Protein AF-0000000084984491 (afdb_homodimer)

Secondary structure (DSSP, 8-state):
-----HHHHHHHHHHHHHHTT--HHHHHHHHTS-HHHHHHHHTTS----HHHHHHHHHHHT--HHHHHHTS--SS---HHHHHHHHHHHHHHHHHHHHHHHHHHHHHHHHHHHHHHHHHHHTT---THHHHHHHHHHHHHHHHHHHHH-/-----HHHHHHHHHHHHHHTT--HHHHHHHHTS-HHHHHHHHTTS----HHHHHHHHHHHT--HHHHHHTS--SS---HHHHHHHHHHHHHHHHHHHHHHHHHHHHHHHHHHHHHHHHHHHTT---THHHHHHHHHHHHHHHHHHHHH-

InterPro domains:
  IPR001387 Cro/C1-type, helix-turn-helix domain [PF01381] (13-67)
  IPR001387 Cro/C1-type, helix-turn-helix domain [PS50943] (13-67)
  IPR001387 Cro/C1-type, helix-turn-helix domain [SM00530] (12-67)
  IPR001387 Cro/C1-type, helix-turn-helix domain [cd00093] (10-67)
  IPR010982 Lambda repressor-like, DNA-binding domain superfamily [G3DSA:1.10.260.40] (9-110)
  IPR010982 Lambda repressor-like, DNA-binding domain superfamily [SSF47413] (8-74)
  IPR058092 WWWY-motif domain [NF047451] (103-139)

Radius of gyration: 24.19 Å; Cα contacts (8 Å, |Δi|>4): 291; chains: 2; bounding box: 53×70×53 Å

Nearest PDB structures (foldseek):
  2b5a-assembly1_A  TM=7.893E-01  e=1.161E-04  [Bacillus] caldolyticus
  1y7y-assembly1_B  TM=8.960E-01  e=5.845E-04  Aeromonas hydrophila
  3f52-assembly1_A  TM=8.383E-01  e=5.528E-04  Corynebacterium glutamicum
  1y9q-assembly1_A-2  TM=8.107E-01  e=5.228E-04  Vibrio cholerae
  3f51-assembly1_A  TM=6.852E-01  e=4.423E-04  Corynebacterium glutamicum

Solvent-accessible surface area (backbone atoms only — not comparable to full-atom values): 16208 Å² total; per-residue (Å²): 128,81,67,66,39,42,50,42,23,8,45,40,52,46,50,49,39,50,72,68,74,45,51,55,54,57,54,12,62,75,69,72,50,51,40,65,56,46,50,33,22,38,67,29,78,39,69,78,54,57,74,44,44,63,60,48,20,59,73,65,71,48,49,65,67,30,50,49,63,22,43,87,66,87,60,79,70,52,64,66,57,52,49,51,48,49,41,54,40,49,55,39,34,51,51,52,52,52,52,48,52,51,49,51,50,50,50,53,51,51,53,51,49,49,51,51,51,52,39,60,68,60,70,58,78,53,76,64,54,63,53,49,53,54,47,51,52,50,50,53,50,45,53,56,51,52,68,73,101,128,81,66,66,39,44,50,42,23,8,46,40,52,46,50,50,38,51,74,66,74,44,52,56,55,56,55,12,61,74,72,72,50,51,42,66,56,46,51,33,23,38,66,29,77,38,69,78,54,57,73,45,44,63,59,50,21,58,73,67,70,48,49,65,66,28,51,48,63,21,43,86,66,88,62,80,71,52,65,67,56,53,49,50,50,49,40,54,39,49,55,39,36,52,51,53,52,52,52,50,53,50,51,51,49,51,51,54,51,52,53,53,49,48,52,52,50,52,38,59,68,61,70,56,78,55,76,63,56,62,53,49,54,52,47,52,53,50,49,54,51,46,52,58,52,51,69,71,99

Sequence (298 aa):
MKILNAQKTGSLIATVRKEQNRTQQDLANELGVSSAAISKWERGIGFPDVSLIEPLAISLGITIAELFKGERLENRVDHEYESLLSDVVKVSTNEISKKKKITNWIIATTVAVLYLLISIISQKWEITWVVWIVYCFYRIFTEYIYKKYMKILNAQKTGSLIATVRKEQNRTQQDLANELGVSSAAISKWERGIGFPDVSLIEPLAISLGITIAELFKGERLENRVDHEYESLLSDVVKVSTNEISKKKKITNWIIATTVAVLYLLISIISQKWEITWVVWIVYCFYRIFTEYIYKKY

Foldseek 3Di:
DQQQQLQLLLCLLVVLCVVVVHDLCRLCVQQVHDSVVNVCSNRSVDDDDLQS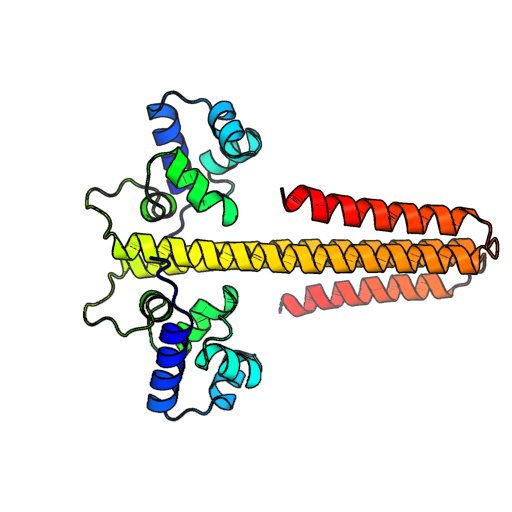LVVSCVVSVHASVCSRNSHHDPDPDDPVVSVVVVVVSVVVVVVVVVVVVVVVVVVLVVVVVVVVVVCVVVVCVDPVVVVVVVVSCVVVVCVVVVVVD/DQQQQLQLLLCLLVVLCVVVVHDLCRLCVQQVHDSVVNVCSNRSVDDDDLQSLVVSCVVSVHASVCNRNSHDDPDPDDPVVSVVVVVVSVVVVVVVVVVVVVVVVVVLVVVVVVVVVVCVVVVCVDPVVVVVVVVSVVVVVCVVVVVVD

Structure (mmCIF, N/CA/C/O backbone):
data_AF-0000000084984491-model_v1
#
loop_
_entity.id
_entity.type
_entity.pdbx_description
1 polymer 'DNA-binding helix-turn-helix protein'
#
loop_
_atom_site.group_PDB
_atom_site.id
_atom_site.type_symbol
_atom_site.label_atom_id
_atom_site.label_alt_id
_atom_site.label_comp_id
_atom_site.label_asym_id
_atom_site.label_entity_id
_atom_site.label_seq_id
_atom_site.pdbx_PDB_ins_code
_atom_site.Cartn_x
_atom_site.Cartn_y
_atom_site.Cartn_z
_atom_site.occupancy
_atom_site.B_iso_or_equiv
_atom_site.auth_seq_id
_atom_site.auth_comp_id
_atom_site.auth_asym_id
_atom_site.auth_atom_id
_atom_site.pdbx_PDB_model_num
ATOM 1 N N . MET A 1 1 ? 7.613 -19.25 8.352 1 40.28 1 MET A N 1
ATOM 2 C CA . MET A 1 1 ? 8.82 -18.469 8.102 1 40.28 1 MET A CA 1
ATOM 3 C C . MET A 1 1 ? 8.5 -17.203 7.297 1 40.28 1 MET A C 1
ATOM 5 O O . MET A 1 1 ? 7.777 -17.281 6.297 1 40.28 1 MET A O 1
ATOM 9 N N . LYS A 1 2 ? 8.602 -16.062 7.871 1 52.12 2 LYS A N 1
ATOM 10 C CA . LYS A 1 2 ? 8.414 -14.773 7.219 1 52.12 2 LYS A CA 1
ATOM 11 C C . LYS A 1 2 ? 9.312 -14.648 5.984 1 52.12 2 LYS A C 1
ATOM 13 O O . LYS A 1 2 ? 10.539 -14.672 6.098 1 52.12 2 LYS A O 1
ATOM 18 N N . ILE A 1 3 ? 8.859 -15.031 4.746 1 58.53 3 ILE A N 1
ATOM 19 C CA . ILE A 1 3 ? 9.586 -15.258 3.502 1 58.53 3 ILE A CA 1
ATOM 20 C C . ILE A 1 3 ? 10.32 -13.984 3.098 1 58.53 3 ILE A C 1
ATOM 22 O O . ILE A 1 3 ? 11.43 -14.039 2.562 1 58.53 3 ILE A O 1
ATOM 26 N N . LEU A 1 4 ? 9.742 -12.906 3.645 1 77.69 4 LEU A N 1
ATOM 27 C CA . LEU A 1 4 ? 10.484 -11.75 3.17 1 77.69 4 LEU A CA 1
ATOM 28 C C . LEU A 1 4 ? 11.734 -11.516 4.02 1 77.69 4 LEU A C 1
ATOM 30 O O . LEU A 1 4 ? 11.633 -11.328 5.234 1 77.69 4 LEU A O 1
ATOM 34 N N . ASN A 1 5 ? 12.914 -11.828 3.375 1 88.69 5 ASN A N 1
ATOM 35 C CA . ASN A 1 5 ? 14.211 -11.594 3.992 1 88.69 5 ASN A CA 1
ATOM 36 C C . ASN A 1 5 ? 14.914 -10.383 3.377 1 88.69 5 ASN A C 1
ATOM 38 O O . ASN A 1 5 ? 15.43 -10.461 2.262 1 88.69 5 ASN A O 1
ATOM 42 N N . ALA A 1 6 ? 14.938 -9.367 4.113 1 93 6 ALA A N 1
ATOM 43 C CA . ALA A 1 6 ? 15.469 -8.109 3.605 1 93 6 ALA A CA 1
ATOM 44 C C . ALA A 1 6 ? 16.938 -8.242 3.236 1 93 6 ALA A C 1
ATOM 46 O O . ALA A 1 6 ? 17.406 -7.629 2.27 1 93 6 ALA A O 1
ATOM 47 N N . GLN A 1 7 ? 17.625 -9.039 4.027 1 95.19 7 GLN A N 1
ATOM 48 C CA . GLN A 1 7 ? 19.047 -9.227 3.766 1 95.19 7 GLN A CA 1
ATOM 49 C C . GLN A 1 7 ? 19.281 -9.93 2.43 1 95.19 7 GLN A C 1
ATOM 51 O O . GLN A 1 7 ? 20.156 -9.547 1.654 1 95.19 7 GLN A O 1
ATOM 56 N N . LYS A 1 8 ? 18.484 -10.953 2.182 1 95.81 8 LYS A N 1
ATOM 57 C CA . LYS A 1 8 ? 18.594 -11.688 0.926 1 95.81 8 LYS A CA 1
ATOM 58 C C . LYS A 1 8 ? 18.203 -10.805 -0.26 1 95.81 8 LYS A C 1
ATOM 60 O O . LYS A 1 8 ? 18.891 -10.805 -1.285 1 95.81 8 LYS A O 1
ATOM 65 N N . THR A 1 9 ? 17.172 -10.125 -0.047 1 96.56 9 THR A N 1
ATOM 66 C CA . THR A 1 9 ? 16.719 -9.203 -1.091 1 96.56 9 THR A CA 1
ATOM 67 C C . THR A 1 9 ? 17.797 -8.156 -1.375 1 96.56 9 THR A C 1
ATOM 69 O O . THR A 1 9 ? 18.125 -7.895 -2.535 1 96.56 9 THR A O 1
ATOM 72 N N . GLY A 1 10 ? 18.312 -7.598 -0.321 1 97.81 10 GLY A N 1
ATOM 73 C CA . GLY A 1 10 ? 19.359 -6.598 -0.468 1 97.81 10 GLY A CA 1
ATOM 74 C C . GLY A 1 10 ? 20.578 -7.121 -1.193 1 97.81 10 GLY A C 1
ATOM 75 O O . GLY A 1 10 ? 21.141 -6.438 -2.057 1 97.81 10 GLY A O 1
ATOM 76 N N . SER A 1 11 ? 21.016 -8.289 -0.839 1 97.5 11 SER A N 1
ATOM 77 C CA . SER A 1 11 ? 22.156 -8.914 -1.486 1 97.5 11 SER A CA 1
ATOM 78 C C . SER A 1 11 ? 21.906 -9.117 -2.977 1 97.5 11 SER A C 1
ATOM 80 O O . SER A 1 11 ? 22.812 -8.914 -3.793 1 97.5 11 SER A O 1
ATOM 82 N N . LEU A 1 12 ? 20.703 -9.508 -3.268 1 97.56 12 LEU A N 1
ATOM 83 C CA . LEU A 1 12 ? 20.344 -9.695 -4.672 1 97.56 12 LEU A CA 1
ATOM 84 C C . LEU A 1 12 ? 20.422 -8.375 -5.434 1 97.56 12 LEU A C 1
ATOM 86 O O . LEU A 1 12 ? 20.953 -8.32 -6.543 1 97.56 12 LEU A O 1
ATOM 90 N N . ILE A 1 13 ? 19.875 -7.328 -4.855 1 98.12 13 ILE A N 1
ATOM 91 C CA . ILE A 1 13 ? 19.891 -6.004 -5.473 1 98.12 13 ILE A CA 1
ATOM 92 C C . ILE A 1 13 ? 21.344 -5.594 -5.758 1 98.12 13 ILE A C 1
ATOM 94 O O . ILE A 1 13 ? 21.656 -5.184 -6.875 1 98.12 13 ILE A O 1
ATOM 98 N N . ALA A 1 14 ? 22.141 -5.812 -4.777 1 98.38 14 ALA A N 1
ATOM 99 C CA . ALA A 1 14 ? 23.547 -5.445 -4.91 1 98.38 14 ALA A CA 1
ATOM 100 C C . ALA A 1 14 ? 24.234 -6.262 -6.004 1 98.38 14 ALA A C 1
ATOM 102 O O . ALA A 1 14 ? 24.953 -5.711 -6.84 1 98.38 14 ALA A O 1
ATOM 103 N N . THR A 1 15 ? 24 -7.504 -5.973 1 98.31 15 THR A N 1
ATOM 104 C CA . THR A 1 15 ? 24.641 -8.414 -6.918 1 98.31 15 THR A CA 1
ATOM 105 C C . THR A 1 15 ? 24.25 -8.062 -8.352 1 98.31 15 THR A C 1
ATOM 107 O O . THR A 1 15 ? 25.125 -7.938 -9.219 1 98.31 15 THR A O 1
ATOM 110 N N . VAL A 1 16 ? 23 -7.887 -8.586 1 98.06 16 VAL A N 1
ATOM 111 C CA . VAL A 1 16 ? 22.516 -7.613 -9.93 1 98.06 16 VAL A CA 1
ATOM 112 C C . VAL A 1 16 ? 23 -6.238 -10.391 1 98.06 16 VAL A C 1
ATOM 114 O O . VAL A 1 16 ? 23.422 -6.07 -11.531 1 98.06 16 VAL A O 1
ATOM 117 N N . ARG A 1 17 ? 22.906 -5.289 -9.477 1 98.31 17 ARG A N 1
ATOM 118 C CA . ARG A 1 17 ? 23.391 -3.951 -9.805 1 98.31 17 ARG A CA 1
ATOM 119 C C . ARG A 1 17 ? 24.844 -3.992 -10.242 1 98.31 17 ARG A C 1
ATOM 121 O O . ARG A 1 17 ? 25.219 -3.383 -11.25 1 98.31 17 ARG A O 1
ATOM 128 N N . LYS A 1 18 ? 25.641 -4.723 -9.508 1 98.31 18 LYS A N 1
ATOM 129 C CA . LYS A 1 18 ? 27.062 -4.828 -9.805 1 98.31 18 LYS A CA 1
ATOM 130 C C . LYS A 1 18 ? 27.297 -5.574 -11.117 1 98.31 18 LYS A C 1
ATOM 132 O O . LYS A 1 18 ? 28.203 -5.223 -11.883 1 98.31 18 LYS A O 1
ATOM 137 N N . GLU A 1 19 ? 26.516 -6.547 -11.344 1 97.94 19 GLU A N 1
ATOM 138 C CA . GLU A 1 19 ? 26.594 -7.281 -12.602 1 97.94 19 GLU A CA 1
ATOM 139 C C . GLU A 1 19 ? 26.328 -6.367 -13.797 1 97.94 19 GLU A C 1
ATOM 141 O O . GLU A 1 19 ? 26.859 -6.598 -14.891 1 97.94 19 GLU A O 1
ATOM 146 N N . GLN A 1 20 ? 25.562 -5.414 -13.609 1 97.69 20 GLN A N 1
ATOM 147 C CA . GLN A 1 20 ? 25.219 -4.465 -14.664 1 97.69 20 GLN A CA 1
ATOM 148 C C . GLN A 1 20 ? 26.203 -3.299 -14.703 1 97.69 20 GLN A C 1
ATOM 150 O O . GLN A 1 20 ? 25.984 -2.316 -15.414 1 97.69 20 GLN A O 1
ATOM 155 N N . ASN A 1 21 ? 27.188 -3.279 -13.836 1 98.12 21 ASN A N 1
ATOM 156 C CA . ASN A 1 21 ? 28.234 -2.266 -13.758 1 98.12 21 ASN A CA 1
ATOM 157 C C . ASN A 1 21 ? 27.656 -0.894 -13.414 1 98.12 21 ASN A C 1
ATOM 159 O O . ASN A 1 21 ? 28.031 0.11 -14.023 1 98.12 21 ASN A O 1
ATOM 163 N N . ARG A 1 22 ? 26.75 -0.921 -12.5 1 98.12 22 ARG A N 1
ATOM 164 C CA . ARG A 1 22 ? 26.141 0.32 -12.039 1 98.12 22 ARG A CA 1
ATOM 165 C C . ARG A 1 22 ? 26.562 0.636 -10.609 1 98.12 22 ARG A C 1
ATOM 167 O O . ARG A 1 22 ? 26.766 -0.273 -9.797 1 98.12 22 ARG A O 1
ATOM 174 N N . THR A 1 23 ? 26.703 1.923 -10.391 1 98.19 23 THR A N 1
ATOM 175 C CA . THR A 1 23 ? 26.891 2.367 -9.016 1 98.19 23 THR A CA 1
ATOM 176 C C . THR A 1 23 ? 25.562 2.512 -8.289 1 98.19 23 THR A C 1
ATOM 178 O O . THR A 1 23 ? 24.5 2.439 -8.922 1 98.19 23 THR A O 1
ATOM 181 N N . GLN A 1 24 ? 25.688 2.627 -6.977 1 98.44 24 GLN A N 1
ATOM 182 C CA . GLN A 1 24 ? 24.469 2.883 -6.219 1 98.44 24 GLN A CA 1
ATOM 183 C C . G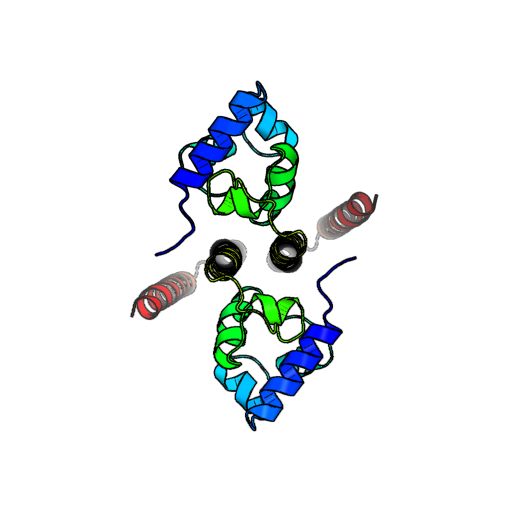LN A 1 24 ? 23.797 4.18 -6.672 1 98.44 24 GLN A C 1
ATOM 185 O O . GLN A 1 24 ? 22.578 4.266 -6.723 1 98.44 24 GLN A O 1
ATOM 190 N N . GLN A 1 25 ? 24.609 5.156 -7.02 1 98.38 25 GLN A N 1
ATOM 191 C CA . GLN A 1 25 ? 24.109 6.445 -7.484 1 98.38 25 GLN A CA 1
ATOM 192 C C . GLN A 1 25 ? 23.391 6.309 -8.828 1 98.38 25 GLN A C 1
ATOM 194 O O . GLN A 1 25 ? 22.359 6.934 -9.047 1 98.38 25 GLN A O 1
ATOM 199 N N . ASP A 1 26 ? 23.953 5.512 -9.609 1 98.38 26 ASP A N 1
ATOM 200 C CA . ASP A 1 26 ? 23.328 5.273 -10.906 1 98.38 26 ASP A CA 1
ATOM 201 C C . ASP A 1 26 ? 21.922 4.711 -10.75 1 98.38 26 ASP A C 1
ATOM 203 O O . ASP A 1 26 ? 20.969 5.207 -11.359 1 98.38 26 ASP A O 1
ATOM 207 N N . LEU A 1 27 ? 21.781 3.732 -9.961 1 98.5 27 LEU A N 1
ATOM 208 C CA . LEU A 1 27 ? 20.5 3.111 -9.703 1 98.5 27 LEU A CA 1
ATOM 209 C C . LEU A 1 27 ? 19.547 4.094 -9.016 1 98.5 27 LEU A C 1
ATOM 211 O O . LEU A 1 27 ? 18.359 4.148 -9.344 1 98.5 27 LEU A O 1
ATOM 215 N N . ALA A 1 28 ? 20.078 4.852 -8.125 1 98.25 28 ALA A N 1
ATOM 216 C CA . ALA A 1 28 ? 19.297 5.859 -7.398 1 98.25 28 ALA A CA 1
ATOM 217 C C . ALA A 1 28 ? 18.703 6.891 -8.352 1 98.25 28 ALA A C 1
ATOM 219 O O . ALA A 1 28 ? 17.531 7.234 -8.25 1 98.25 28 ALA A O 1
ATOM 220 N N . ASN A 1 29 ? 19.5 7.344 -9.258 1 98.12 29 ASN A N 1
ATOM 221 C CA . ASN A 1 29 ? 19.062 8.328 -10.234 1 98.12 29 ASN A CA 1
ATOM 222 C C . ASN A 1 29 ? 17.922 7.789 -11.102 1 98.12 29 ASN A C 1
ATOM 224 O O . ASN A 1 29 ? 16.953 8.5 -11.375 1 98.12 29 ASN A O 1
ATOM 228 N N . GLU A 1 30 ? 18.016 6.637 -11.438 1 97.25 30 GLU A N 1
ATOM 229 C CA . GLU A 1 30 ? 17 6.016 -12.281 1 97.25 30 GLU A CA 1
ATOM 230 C C . GLU A 1 30 ? 15.664 5.895 -11.547 1 97.25 30 GLU A C 1
ATOM 232 O O . GLU A 1 30 ? 14.602 6.035 -12.156 1 97.25 30 GLU A O 1
ATOM 237 N N . LEU A 1 31 ? 15.758 5.605 -10.297 1 97.88 31 LEU A N 1
ATOM 238 C CA . LEU A 1 31 ? 14.555 5.324 -9.508 1 97.88 31 LEU A CA 1
ATOM 239 C C . LEU A 1 31 ? 14.031 6.594 -8.852 1 97.88 31 LEU A C 1
ATOM 241 O O . LEU A 1 31 ? 12.938 6.598 -8.281 1 97.88 31 LEU A O 1
ATOM 245 N N . GLY A 1 32 ? 14.828 7.602 -8.914 1 97.25 32 GLY A N 1
ATOM 246 C CA . GLY A 1 32 ? 14.422 8.852 -8.289 1 97.25 32 GLY A CA 1
ATOM 247 C C . GLY A 1 32 ? 14.508 8.828 -6.777 1 97.25 32 GLY A C 1
ATOM 248 O O . GLY A 1 32 ? 13.641 9.375 -6.09 1 97.25 32 GLY A O 1
ATOM 249 N N . VAL A 1 33 ? 15.477 8.102 -6.281 1 97.31 33 VAL A N 1
ATOM 250 C CA . VAL A 1 33 ? 15.703 8.047 -4.84 1 97.31 33 VAL A CA 1
ATOM 251 C C . VAL A 1 33 ? 17.156 8.422 -4.531 1 97.31 33 VAL A C 1
ATOM 253 O O . VAL A 1 33 ? 17.938 8.711 -5.445 1 97.31 33 VAL A O 1
ATOM 256 N N . SER A 1 34 ? 17.438 8.453 -3.26 1 97.5 34 SER A N 1
ATOM 257 C CA . SER A 1 34 ? 18.812 8.773 -2.857 1 97.5 34 SER A CA 1
ATOM 258 C C . SER A 1 34 ? 19.688 7.523 -2.873 1 97.5 34 SER A C 1
ATOM 260 O O . SER A 1 34 ? 19.203 6.41 -2.693 1 97.5 34 SER A O 1
ATOM 262 N N . SER A 1 35 ? 21.016 7.781 -3.125 1 98 35 SER A N 1
ATOM 263 C CA . SER A 1 35 ? 21.953 6.676 -3.037 1 98 35 SER A CA 1
ATOM 264 C C . SER A 1 35 ? 21.969 6.066 -1.64 1 98 35 SER A C 1
ATOM 266 O O . SER A 1 35 ? 22.203 4.867 -1.482 1 98 35 SER A O 1
ATOM 268 N N . ALA A 1 36 ? 21.625 6.852 -0.672 1 97.88 36 ALA A N 1
ATOM 269 C CA . ALA A 1 36 ? 21.516 6.367 0.702 1 97.88 36 ALA A CA 1
ATOM 270 C C . ALA A 1 36 ? 20.391 5.344 0.84 1 97.88 36 ALA A C 1
ATOM 272 O O . ALA A 1 36 ? 20.516 4.367 1.581 1 97.88 36 ALA A O 1
ATOM 273 N N . ALA A 1 37 ? 19.312 5.59 0.169 1 97.88 37 ALA A N 1
ATOM 274 C CA . ALA A 1 37 ? 18.203 4.645 0.183 1 97.88 37 ALA A CA 1
ATOM 275 C C . ALA A 1 37 ? 18.609 3.305 -0.423 1 97.88 37 ALA A C 1
ATOM 277 O O . ALA A 1 37 ? 18.328 2.248 0.147 1 97.88 37 ALA A O 1
ATOM 278 N N . ILE A 1 38 ? 19.328 3.391 -1.56 1 98.38 38 ILE A N 1
ATOM 279 C CA . ILE A 1 38 ? 19.812 2.182 -2.215 1 98.38 38 ILE A CA 1
ATOM 280 C C . ILE A 1 38 ? 20.734 1.414 -1.267 1 98.38 38 ILE A C 1
ATOM 282 O O . ILE A 1 38 ? 20.594 0.198 -1.109 1 98.38 38 ILE A O 1
ATOM 286 N N . SER A 1 39 ? 21.625 2.143 -0.688 1 98.44 39 SER A N 1
ATOM 287 C CA . SER A 1 39 ? 22.562 1.538 0.253 1 98.44 39 SER A CA 1
ATOM 288 C C . SER A 1 39 ? 21.828 0.827 1.385 1 98.44 39 SER A C 1
ATOM 290 O O . SER A 1 39 ? 22.172 -0.303 1.74 1 98.44 39 SER A O 1
ATOM 292 N N . LYS A 1 40 ? 20.859 1.434 1.89 1 97.81 40 LYS A N 1
ATOM 293 C CA . LYS A 1 40 ? 20.062 0.857 2.977 1 97.81 40 LYS A CA 1
ATOM 294 C C . LYS A 1 40 ? 19.391 -0.44 2.539 1 97.81 40 LYS A C 1
ATOM 296 O O . LYS A 1 40 ? 19.375 -1.422 3.285 1 97.81 40 LYS A O 1
ATOM 301 N N . TRP A 1 41 ? 18.812 -0.414 1.381 1 97.75 41 TRP A N 1
ATOM 302 C CA . TRP A 1 41 ? 18.188 -1.621 0.869 1 97.75 41 TRP A CA 1
ATOM 303 C C . TRP A 1 41 ? 19.188 -2.75 0.715 1 97.75 41 TRP A C 1
ATOM 305 O O . TRP A 1 41 ? 18.953 -3.875 1.161 1 97.75 41 TRP A O 1
ATOM 315 N N . GLU A 1 42 ? 20.359 -2.41 0.171 1 98.19 42 GLU A N 1
ATOM 316 C CA . GLU A 1 42 ? 21.375 -3.412 -0.155 1 98.19 42 GLU A CA 1
ATOM 317 C C . GLU A 1 42 ? 21.969 -4.02 1.109 1 98.19 42 GLU A C 1
ATOM 319 O O . GLU A 1 42 ? 22.453 -5.152 1.091 1 98.19 42 GLU A O 1
ATOM 324 N N . ARG A 1 43 ? 21.875 -3.27 2.127 1 96.75 43 ARG A N 1
ATOM 325 C CA . ARG A 1 43 ? 22.406 -3.732 3.404 1 96.75 43 ARG A CA 1
ATOM 326 C C . ARG A 1 43 ? 21.328 -4.465 4.211 1 96.75 43 ARG A C 1
ATOM 328 O O . ARG A 1 43 ? 21.609 -4.961 5.305 1 96.75 43 ARG A O 1
ATOM 335 N N . GLY A 1 44 ? 20.203 -4.461 3.771 1 95.69 44 GLY A N 1
ATOM 336 C CA . GLY A 1 44 ? 19.125 -5.188 4.438 1 95.69 44 GLY A CA 1
ATOM 337 C C . GLY A 1 44 ? 18.516 -4.418 5.59 1 95.69 44 GLY A C 1
ATOM 338 O O . GLY A 1 44 ? 17.844 -5 6.441 1 95.69 44 GLY A O 1
ATOM 339 N N . ILE A 1 45 ? 18.75 -3.168 5.707 1 93.62 45 ILE A N 1
ATOM 340 C CA . ILE A 1 45 ? 18.25 -2.35 6.809 1 93.62 45 ILE A CA 1
ATOM 341 C C . ILE A 1 45 ? 16.953 -1.668 6.395 1 93.62 45 ILE A C 1
ATOM 343 O O . ILE A 1 45 ? 16.266 -1.059 7.227 1 93.62 45 ILE A O 1
ATOM 347 N N . GLY A 1 46 ? 16.469 -1.854 5.211 1 92.69 46 GLY A N 1
ATOM 348 C CA . GLY A 1 46 ? 15.227 -1.312 4.668 1 92.69 46 GLY A CA 1
ATOM 349 C C . GLY A 1 46 ? 14.719 -2.086 3.467 1 92.69 46 GLY A C 1
ATOM 350 O O . GLY A 1 46 ? 15.367 -3.023 3.002 1 92.69 46 GLY A O 1
ATOM 351 N N . PHE A 1 47 ? 13.633 -1.695 3.127 1 94.5 47 PHE A N 1
ATOM 352 C CA . PHE A 1 47 ? 13 -2.279 1.95 1 94.5 47 PHE A CA 1
ATOM 353 C C . PHE A 1 47 ? 12.344 -1.199 1.098 1 94.5 47 PHE A C 1
ATOM 355 O O . PHE A 1 47 ? 11.812 -0.222 1.627 1 94.5 47 PHE A O 1
ATOM 362 N N . PRO A 1 48 ? 12.43 -1.429 -0.209 1 95.94 48 PRO A N 1
ATOM 363 C CA . PRO A 1 48 ? 11.812 -0.406 -1.057 1 95.94 48 PRO A CA 1
ATOM 364 C C . PRO A 1 48 ? 10.32 -0.233 -0.781 1 95.94 48 PRO A C 1
ATOM 366 O O . PRO A 1 48 ? 9.641 -1.199 -0.433 1 95.94 48 PRO A O 1
ATOM 369 N N . ASP A 1 49 ? 9.836 1.009 -0.975 1 95.31 49 ASP A N 1
ATOM 370 C CA . ASP A 1 49 ? 8.391 1.253 -0.946 1 95.31 49 ASP A CA 1
ATOM 371 C C . ASP A 1 49 ? 7.68 0.462 -2.041 1 95.31 49 ASP A C 1
ATOM 373 O O . ASP A 1 49 ? 8.266 0.165 -3.082 1 95.31 49 ASP A O 1
ATOM 377 N N . VAL A 1 50 ? 6.504 0.197 -1.755 1 95.62 50 VAL A N 1
ATOM 378 C CA . VAL A 1 50 ? 5.727 -0.629 -2.674 1 95.62 50 VAL A CA 1
ATOM 379 C C . VAL A 1 50 ? 5.68 0.031 -4.051 1 95.62 50 VAL A C 1
ATOM 381 O O . VAL A 1 50 ? 5.699 -0.654 -5.074 1 95.62 50 VAL A O 1
ATOM 384 N N . SER A 1 51 ? 5.691 1.332 -4.129 1 96 51 SER A N 1
ATOM 385 C CA . SER A 1 51 ? 5.637 2.064 -5.391 1 96 51 SER A CA 1
ATOM 386 C C . SER A 1 51 ? 6.93 1.892 -6.188 1 96 51 SER A C 1
ATOM 388 O O . SER A 1 51 ? 6.957 2.145 -7.391 1 96 51 SER A O 1
ATOM 390 N N . LEU A 1 52 ? 7.961 1.452 -5.582 1 97.44 52 LEU A N 1
ATOM 391 C CA . LEU A 1 52 ? 9.266 1.351 -6.227 1 97.44 52 LEU A CA 1
ATOM 392 C C . LEU A 1 52 ? 9.57 -0.093 -6.609 1 97.44 52 LEU A C 1
ATOM 394 O O . LEU A 1 52 ? 10.555 -0.36 -7.312 1 97.44 52 LEU A O 1
ATOM 398 N N . ILE A 1 53 ? 8.711 -1.003 -6.191 1 97.69 53 ILE A N 1
ATOM 399 C CA . ILE A 1 53 ? 8.969 -2.424 -6.398 1 97.69 53 ILE A CA 1
ATOM 400 C C . ILE A 1 53 ? 9.031 -2.727 -7.891 1 97.69 53 ILE A C 1
ATOM 402 O O . ILE A 1 53 ? 10.008 -3.305 -8.375 1 97.69 53 ILE A O 1
ATOM 406 N N . GLU A 1 54 ? 8.039 -2.312 -8.602 1 96.75 54 GLU A N 1
ATOM 407 C CA . GLU A 1 54 ? 7.969 -2.615 -10.031 1 96.75 54 GLU A CA 1
ATOM 408 C C . GLU A 1 54 ? 9.07 -1.888 -10.805 1 96.75 54 GLU A C 1
ATOM 410 O O . GLU A 1 54 ? 9.82 -2.508 -11.562 1 96.75 54 GLU A O 1
ATOM 415 N N . PRO A 1 55 ? 9.266 -0.595 -10.586 1 97.81 55 PRO A N 1
ATOM 416 C CA . PRO A 1 55 ? 10.359 0.094 -11.273 1 97.81 55 PRO A CA 1
ATOM 417 C C . PRO A 1 55 ? 11.727 -0.509 -10.961 1 97.81 55 PRO A C 1
ATOM 419 O O . PRO A 1 55 ? 12.578 -0.601 -11.852 1 97.81 55 PRO A O 1
ATOM 422 N N . LEU A 1 56 ? 11.93 -0.91 -9.742 1 98.31 56 LEU A N 1
ATOM 423 C CA . LEU A 1 56 ? 13.195 -1.504 -9.328 1 98.31 56 LEU A CA 1
ATOM 424 C C . LEU A 1 56 ? 13.422 -2.836 -10.039 1 98.31 56 LEU A C 1
ATOM 426 O O . LEU A 1 56 ? 14.508 -3.088 -10.562 1 98.31 56 LEU A O 1
ATOM 430 N N . ALA A 1 57 ? 12.422 -3.666 -10.031 1 97.81 57 ALA A N 1
ATOM 431 C CA . ALA A 1 57 ? 12.516 -4.957 -10.711 1 97.81 57 ALA A CA 1
ATOM 432 C C . ALA A 1 57 ? 12.828 -4.773 -12.195 1 97.81 57 ALA A C 1
ATOM 434 O O . ALA A 1 57 ? 13.688 -5.469 -12.742 1 97.81 57 ALA A O 1
ATOM 435 N N . ILE A 1 58 ? 12.148 -3.857 -12.82 1 97.06 58 ILE A N 1
ATOM 436 C CA . ILE A 1 58 ? 12.328 -3.57 -14.234 1 97.06 58 ILE A CA 1
ATOM 437 C C . ILE A 1 58 ? 13.75 -3.064 -14.484 1 97.06 58 ILE A C 1
ATOM 439 O O . ILE A 1 58 ? 14.43 -3.535 -15.398 1 97.06 58 ILE A O 1
ATOM 443 N N . SER A 1 59 ? 14.133 -2.189 -13.664 1 97.88 59 SER A N 1
ATOM 444 C CA . SER A 1 59 ? 15.461 -1.597 -13.812 1 97.88 59 SER A CA 1
ATOM 445 C C . SER A 1 59 ? 16.547 -2.654 -13.703 1 97.88 59 SER A C 1
ATOM 447 O O . SER A 1 59 ? 17.547 -2.6 -14.43 1 97.88 59 SER A O 1
ATOM 449 N N . LEU A 1 60 ? 16.375 -3.645 -12.828 1 98.06 60 LEU A N 1
ATOM 450 C CA . LEU A 1 60 ? 17.375 -4.668 -12.57 1 98.06 60 LEU A CA 1
ATOM 451 C C . LEU A 1 60 ? 17.188 -5.859 -13.5 1 98.06 60 LEU A C 1
ATOM 453 O O . LEU A 1 60 ? 18.016 -6.781 -13.516 1 98.06 60 LEU A O 1
ATOM 457 N N . GLY A 1 61 ? 16.125 -5.844 -14.211 1 96.62 61 GLY A N 1
ATOM 458 C CA . GLY A 1 61 ? 15.852 -6.934 -15.133 1 96.62 61 GLY A CA 1
ATOM 459 C C . GLY A 1 61 ? 15.484 -8.227 -14.438 1 96.62 61 GLY A C 1
ATOM 460 O O . GLY A 1 61 ? 15.867 -9.312 -14.891 1 96.62 61 GLY A O 1
ATOM 461 N N . ILE A 1 62 ? 14.891 -8.117 -13.336 1 96.06 62 ILE A N 1
ATOM 462 C CA . ILE A 1 62 ? 14.414 -9.289 -12.602 1 96.06 62 ILE A CA 1
ATOM 463 C C . ILE A 1 62 ? 12.906 -9.188 -12.375 1 96.06 62 ILE A C 1
ATOM 465 O O . ILE A 1 62 ? 12.305 -8.148 -12.664 1 96.06 62 ILE A O 1
ATOM 469 N N . THR A 1 63 ? 12.344 -10.32 -11.883 1 95.75 63 THR A N 1
ATOM 470 C CA . THR A 1 63 ? 10.906 -10.336 -11.625 1 95.75 63 THR A CA 1
ATOM 471 C C . THR A 1 63 ? 10.609 -9.875 -10.203 1 95.75 63 THR A C 1
ATOM 473 O O . THR A 1 63 ? 11.508 -9.82 -9.359 1 95.75 63 THR A O 1
ATOM 476 N N . ILE A 1 64 ? 9.422 -9.461 -9.945 1 96.12 64 ILE A N 1
ATOM 477 C CA . ILE A 1 64 ? 8.984 -9.109 -8.602 1 96.12 64 ILE A CA 1
ATOM 478 C C . ILE A 1 64 ? 9.164 -10.305 -7.668 1 96.12 64 ILE A C 1
ATOM 480 O O . ILE A 1 64 ? 9.602 -10.148 -6.523 1 96.12 64 ILE A O 1
ATOM 484 N N . ALA A 1 65 ? 8.906 -11.477 -8.195 1 94.88 65 ALA A N 1
ATOM 485 C CA . ALA A 1 65 ? 9.07 -12.703 -7.43 1 94.88 65 ALA A CA 1
ATOM 486 C C . ALA A 1 65 ? 10.523 -12.883 -6.98 1 94.88 65 ALA A C 1
ATOM 488 O O . ALA A 1 65 ? 10.781 -13.188 -5.816 1 94.88 65 ALA A O 1
ATOM 489 N N . GLU A 1 66 ? 11.43 -12.664 -7.852 1 95.25 66 GLU A N 1
ATOM 490 C CA . GLU A 1 66 ? 12.844 -12.781 -7.535 1 95.25 66 GLU A CA 1
ATOM 491 C C . GLU A 1 66 ? 13.258 -11.75 -6.484 1 95.25 66 GLU A C 1
ATOM 493 O O . GLU A 1 66 ? 14.031 -12.07 -5.57 1 95.25 66 GLU A O 1
ATOM 498 N N . LEU A 1 67 ? 12.742 -10.609 -6.684 1 96.12 67 LEU A N 1
ATOM 499 C CA . LEU A 1 67 ? 13.055 -9.531 -5.754 1 96.12 67 LEU A CA 1
ATOM 500 C C . LEU A 1 67 ? 12.625 -9.891 -4.336 1 96.12 67 LEU A C 1
ATOM 502 O O . LEU A 1 67 ? 13.406 -9.75 -3.391 1 96.12 67 LEU A O 1
ATOM 506 N N . PHE A 1 68 ? 11.477 -10.445 -4.199 1 95.19 68 PHE A N 1
ATOM 507 C CA . PHE A 1 68 ? 10.945 -10.758 -2.877 1 95.19 68 PHE A CA 1
ATOM 508 C C . PHE A 1 68 ? 11.57 -12.039 -2.332 1 95.19 68 PHE A C 1
ATOM 510 O O . PHE A 1 68 ? 11.742 -12.188 -1.121 1 95.19 68 PHE A O 1
ATOM 517 N N . LYS A 1 69 ? 11.844 -12.891 -3.217 1 93.12 69 LYS A N 1
ATOM 518 C CA . LYS A 1 69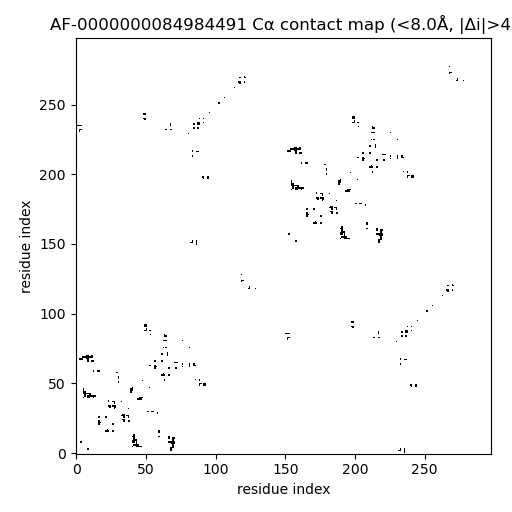 ? 12.516 -14.117 -2.779 1 93.12 69 LYS A CA 1
ATOM 519 C C . LYS A 1 69 ? 13.969 -13.844 -2.412 1 93.12 69 LYS A C 1
ATOM 521 O O . LYS A 1 69 ? 14.562 -14.594 -1.634 1 93.12 69 LYS A O 1
ATOM 526 N N . GLY A 1 70 ? 14.492 -12.883 -3.014 1 94.19 70 GLY A N 1
ATOM 527 C CA . GLY A 1 70 ? 15.891 -12.539 -2.777 1 94.19 70 GLY A CA 1
ATOM 528 C C . GLY A 1 70 ? 16.859 -13.469 -3.486 1 94.19 70 GLY A C 1
ATOM 529 O O . GLY A 1 70 ? 18 -13.648 -3.037 1 94.19 70 GLY A O 1
ATOM 530 N N . GLU A 1 71 ? 16.422 -14.148 -4.461 1 93.62 71 GLU A N 1
ATOM 531 C CA . GLU A 1 71 ? 17.266 -15.039 -5.242 1 93.62 71 GLU A CA 1
ATOM 532 C C . GLU A 1 71 ? 16.75 -15.195 -6.668 1 93.62 71 GLU A C 1
ATOM 534 O O . GLU A 1 71 ? 15.547 -15.031 -6.914 1 93.62 71 GLU A O 1
ATOM 539 N N . ARG A 1 72 ? 17.641 -15.477 -7.535 1 91.88 72 ARG A N 1
ATOM 540 C CA . ARG A 1 72 ? 17.25 -15.727 -8.922 1 91.88 72 ARG A CA 1
ATOM 541 C C . ARG A 1 72 ? 16.5 -17.047 -9.047 1 91.88 72 ARG A C 1
ATOM 543 O O . ARG A 1 72 ? 16.844 -18.031 -8.406 1 91.88 72 ARG A O 1
ATOM 550 N N . LEU A 1 73 ? 15.453 -16.922 -9.734 1 87.69 73 LEU A N 1
ATOM 551 C CA . LEU A 1 73 ? 14.672 -18.141 -9.953 1 87.69 73 LEU A CA 1
ATOM 552 C C . LEU A 1 73 ? 15.039 -18.781 -11.289 1 87.69 73 LEU A C 1
ATOM 554 O O . LEU A 1 73 ? 15.195 -18.094 -12.297 1 87.69 73 LEU A O 1
ATOM 558 N N . GLU A 1 74 ? 15.477 -20.109 -11.219 1 77.31 74 GLU A N 1
ATOM 559 C CA . GLU A 1 74 ? 15.898 -20.859 -12.398 1 77.31 74 GLU A CA 1
ATOM 560 C C . GLU A 1 74 ? 14.727 -21.094 -13.344 1 77.31 74 GLU A C 1
ATOM 562 O O . GLU A 1 74 ? 14.891 -21.031 -14.57 1 77.31 74 GLU A O 1
ATOM 567 N N . ASN A 1 75 ? 13.602 -21.438 -12.742 1 71.75 75 ASN A N 1
ATOM 568 C CA . ASN A 1 75 ? 12.43 -21.703 -13.562 1 71.75 75 ASN A CA 1
ATOM 569 C C . ASN A 1 75 ? 11.656 -20.422 -13.875 1 71.75 75 ASN A C 1
ATOM 571 O O . ASN A 1 75 ? 11.648 -19.5 -13.07 1 71.75 75 ASN A O 1
ATOM 575 N N . ARG A 1 76 ? 11.32 -20.375 -15.156 1 68.31 76 ARG A N 1
ATOM 576 C CA . ARG A 1 76 ? 10.523 -19.219 -15.586 1 68.31 76 ARG A CA 1
ATOM 577 C C . ARG A 1 76 ? 9.32 -19.016 -14.68 1 68.31 76 ARG A C 1
ATOM 579 O O . ARG A 1 76 ? 8.586 -19.969 -14.391 1 68.31 76 ARG A O 1
ATOM 586 N N . VAL A 1 77 ? 9.453 -18 -14.016 1 68.12 77 VAL A N 1
ATOM 587 C CA . VAL A 1 77 ? 8.266 -17.656 -13.25 1 68.12 77 VAL A CA 1
ATOM 588 C C . VAL A 1 77 ? 7.039 -17.656 -14.156 1 68.12 77 VAL A C 1
ATOM 590 O O . VAL A 1 77 ? 7.09 -17.141 -15.273 1 68.12 77 VAL A O 1
ATOM 593 N N . ASP A 1 78 ? 6.125 -18.375 -13.734 1 82.06 78 ASP A N 1
ATOM 594 C CA . ASP A 1 78 ? 4.859 -18.391 -14.461 1 82.06 78 ASP A CA 1
ATOM 595 C C . ASP A 1 78 ? 4.352 -16.969 -14.688 1 82.06 78 ASP A C 1
ATOM 597 O O . ASP A 1 78 ? 4.285 -16.172 -13.75 1 82.06 78 ASP A O 1
ATOM 601 N N . HIS A 1 79 ? 4.223 -16.672 -15.953 1 86.12 79 HIS A N 1
ATOM 602 C CA . HIS A 1 79 ? 3.76 -15.352 -16.359 1 86.12 79 HIS A CA 1
ATOM 603 C C . HIS A 1 79 ? 2.492 -14.953 -15.602 1 86.12 79 HIS A C 1
ATOM 605 O O . HIS A 1 79 ? 2.307 -13.789 -15.258 1 86.12 79 HIS A O 1
ATOM 611 N N . GLU A 1 80 ? 1.745 -15.914 -15.367 1 86.06 80 GLU A N 1
ATOM 612 C CA . GLU A 1 80 ? 0.493 -15.648 -14.664 1 86.06 80 GLU A CA 1
ATOM 613 C C . GLU A 1 80 ? 0.751 -15.203 -13.227 1 86.06 80 GLU A C 1
ATOM 615 O O . GLU A 1 80 ? 0.139 -14.25 -12.75 1 86.06 80 GLU A O 1
ATOM 620 N N . TYR A 1 81 ? 1.699 -15.805 -12.633 1 87.12 81 TYR A N 1
ATOM 621 C CA . TYR A 1 81 ? 2.004 -15.492 -11.242 1 87.12 81 TYR A CA 1
ATOM 622 C C . TYR A 1 81 ? 2.67 -14.125 -11.125 1 87.12 81 TYR A C 1
ATOM 624 O O . TYR A 1 81 ? 2.375 -13.359 -10.203 1 87.12 81 TYR A O 1
ATOM 632 N N . GLU A 1 82 ? 3.477 -13.852 -12.078 1 92.75 82 GLU A N 1
ATOM 633 C CA . GLU A 1 82 ? 4.117 -12.539 -12.102 1 92.75 82 GLU A CA 1
ATOM 634 C C . GLU A 1 82 ? 3.094 -11.43 -12.305 1 92.75 82 GLU A C 1
ATOM 636 O O . GLU A 1 82 ? 3.211 -10.352 -11.719 1 92.75 82 GLU A O 1
ATOM 641 N N . SER A 1 83 ? 2.168 -11.727 -13.117 1 93.06 83 SER A N 1
ATOM 642 C CA . SER A 1 83 ? 1.104 -10.758 -13.352 1 93.06 83 SER A CA 1
ATOM 643 C C . SER A 1 83 ? 0.285 -10.516 -12.086 1 93.06 83 SER A C 1
ATOM 645 O O . SER A 1 83 ? -0.098 -9.383 -11.797 1 93.06 83 SER A O 1
ATOM 647 N N . LEU A 1 84 ? 0.059 -11.57 -11.336 1 92.56 84 LEU A N 1
ATOM 648 C CA . LEU A 1 84 ? -0.673 -11.445 -10.078 1 92.56 84 LEU A CA 1
ATOM 649 C C . LEU A 1 84 ? 0.113 -10.617 -9.07 1 92.56 84 LEU A C 1
ATOM 651 O O . LEU A 1 84 ? -0.456 -9.766 -8.383 1 92.56 84 LEU A O 1
ATOM 655 N N . LEU A 1 85 ? 1.35 -10.875 -9 1 94.44 85 LEU A N 1
ATOM 656 C CA . LEU A 1 85 ? 2.195 -10.094 -8.102 1 94.44 85 LEU A CA 1
ATOM 657 C C . LEU A 1 85 ? 2.188 -8.617 -8.484 1 94.44 85 LEU A C 1
ATOM 659 O O . LEU A 1 85 ? 2.084 -7.75 -7.613 1 94.44 85 LEU A O 1
ATOM 663 N N . SER A 1 86 ? 2.254 -8.391 -9.727 1 95.5 86 SER A N 1
ATOM 664 C CA . SER A 1 86 ? 2.203 -7.02 -10.211 1 95.5 86 SER A CA 1
ATOM 665 C C . SER A 1 86 ? 0.873 -6.359 -9.867 1 95.5 86 SER A C 1
ATOM 667 O O . SER A 1 86 ? 0.832 -5.176 -9.531 1 95.5 86 SER A O 1
ATOM 669 N N . ASP A 1 87 ? -0.149 -7.078 -9.93 1 94.31 87 ASP A N 1
ATOM 670 C CA . ASP A 1 87 ? -1.469 -6.555 -9.586 1 94.31 87 ASP A CA 1
ATOM 671 C C . ASP A 1 87 ? -1.537 -6.148 -8.117 1 94.31 87 ASP A C 1
ATOM 673 O O . ASP A 1 87 ? -2.086 -5.098 -7.785 1 94.31 87 ASP A O 1
ATOM 677 N N . VAL A 1 88 ? -1.002 -7.016 -7.273 1 94.88 88 VAL A N 1
ATOM 678 C CA . VAL A 1 88 ? -1.015 -6.695 -5.848 1 94.88 88 VAL A CA 1
ATOM 679 C C . VAL A 1 88 ? -0.232 -5.406 -5.602 1 94.88 88 VAL A C 1
ATOM 681 O O . VAL A 1 88 ? -0.68 -4.535 -4.855 1 94.88 88 VAL A O 1
ATOM 684 N N . VAL A 1 89 ? 0.863 -5.32 -6.25 1 96.12 89 VAL A N 1
ATOM 685 C CA . VAL A 1 89 ? 1.703 -4.133 -6.113 1 96.12 89 VAL A CA 1
ATOM 686 C C . VAL A 1 89 ? 0.941 -2.902 -6.594 1 96.12 89 VAL A C 1
ATOM 688 O O . VAL A 1 89 ? 0.931 -1.868 -5.922 1 96.12 89 VAL A O 1
ATOM 691 N N . LYS A 1 90 ? 0.282 -2.99 -7.66 1 94.62 90 LYS A N 1
ATOM 692 C CA . LYS A 1 90 ? -0.432 -1.864 -8.258 1 94.62 90 LYS A CA 1
ATOM 693 C C . LYS A 1 90 ? -1.605 -1.434 -7.379 1 94.62 90 LYS A C 1
ATOM 695 O O . LYS A 1 90 ? -1.844 -0.238 -7.199 1 94.62 90 LYS A O 1
ATOM 700 N N . VAL A 1 91 ? -2.301 -2.387 -6.895 1 94.19 91 VAL A N 1
ATOM 701 C CA . VAL A 1 91 ? -3.416 -2.084 -6.004 1 94.19 91 VAL A CA 1
ATOM 702 C C . VAL A 1 91 ? -2.902 -1.346 -4.77 1 94.19 91 VAL A C 1
ATOM 704 O O . VAL A 1 91 ? -3.5 -0.358 -4.336 1 94.19 91 VAL A O 1
ATOM 707 N N . SER A 1 92 ? -1.827 -1.83 -4.25 1 95.06 92 SER A N 1
ATOM 708 C CA . SER A 1 92 ? -1.228 -1.217 -3.07 1 95.06 92 SER A CA 1
ATOM 709 C C . SER A 1 92 ? -0.754 0.203 -3.365 1 95.06 92 SER A C 1
ATOM 711 O O . SER A 1 92 ? -0.992 1.119 -2.576 1 95.06 92 SER A O 1
ATOM 713 N N . THR A 1 93 ? -0.13 0.382 -4.5 1 95.19 93 THR A N 1
ATOM 714 C CA . THR A 1 93 ? 0.388 1.69 -4.879 1 95.19 93 THR A CA 1
ATOM 715 C C . THR A 1 93 ? -0.751 2.684 -5.086 1 95.19 93 THR A C 1
ATOM 717 O O . THR A 1 93 ? -0.649 3.846 -4.688 1 95.19 93 THR A O 1
ATOM 720 N N . ASN A 1 94 ? -1.776 2.264 -5.707 1 94.12 94 ASN A N 1
ATOM 721 C CA . ASN A 1 94 ? -2.934 3.119 -5.945 1 94.12 94 ASN A CA 1
ATOM 722 C C . ASN A 1 94 ? -3.584 3.555 -4.633 1 94.12 94 ASN A C 1
ATOM 724 O O . ASN A 1 94 ? -4 4.707 -4.496 1 94.12 94 ASN A O 1
ATOM 728 N N . GLU A 1 9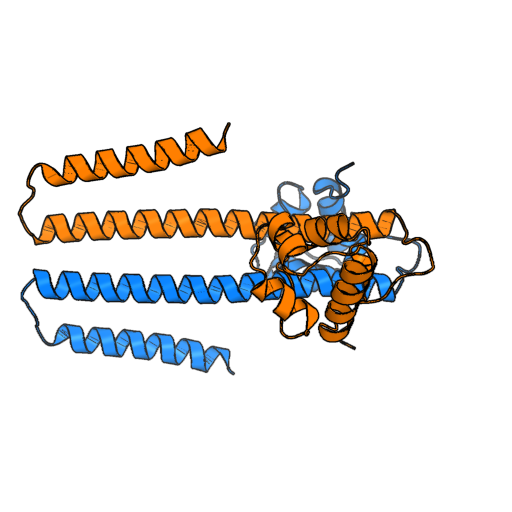5 ? -3.668 2.596 -3.76 1 94.69 95 GLU A N 1
ATOM 729 C CA . GLU A 1 95 ? -4.242 2.912 -2.455 1 94.69 95 GLU A CA 1
ATOM 730 C C . GLU A 1 95 ? -3.422 3.979 -1.734 1 94.69 95 GLU A C 1
ATOM 732 O O . GLU A 1 95 ? -3.979 4.93 -1.179 1 94.69 95 GLU A O 1
ATOM 737 N N . ILE A 1 96 ? -2.182 3.793 -1.724 1 94.25 96 ILE A N 1
ATOM 738 C CA . ILE A 1 96 ? -1.285 4.727 -1.053 1 94.25 96 ILE A CA 1
ATOM 739 C C . ILE A 1 96 ? -1.398 6.105 -1.698 1 94.25 96 ILE A C 1
ATOM 741 O O . ILE A 1 96 ? -1.435 7.125 -1.003 1 94.25 96 ILE A O 1
ATOM 745 N N . SER A 1 97 ? -1.49 6.168 -2.973 1 93.94 97 SER A N 1
ATOM 746 C CA . SER A 1 97 ? -1.608 7.43 -3.699 1 93.94 97 SER A CA 1
ATOM 747 C C . SER A 1 97 ? -2.908 8.148 -3.35 1 93.94 97 SER A C 1
ATOM 749 O O . SER A 1 97 ? -2.918 9.367 -3.162 1 93.94 97 SER A O 1
ATOM 751 N N . LYS A 1 98 ? -3.975 7.43 -3.275 1 93.5 98 LYS A N 1
ATOM 752 C CA . LYS A 1 98 ? -5.27 8 -2.914 1 93.5 98 LYS A CA 1
ATOM 753 C C . LYS A 1 98 ? -5.238 8.594 -1.508 1 93.5 98 LYS A C 1
ATOM 755 O O . LYS A 1 98 ? -5.68 9.719 -1.293 1 93.5 98 LYS A O 1
ATOM 760 N N . LYS A 1 99 ? -4.695 7.805 -0.605 1 93.06 99 LYS A N 1
ATOM 761 C CA . LYS A 1 99 ? -4.609 8.266 0.779 1 93.06 99 LYS A CA 1
ATOM 762 C C . LYS A 1 99 ? -3.723 9.5 0.895 1 93.06 99 LYS A C 1
ATOM 764 O O . LYS A 1 99 ? -4.012 10.406 1.684 1 93.06 99 LYS A O 1
ATOM 769 N N . LYS A 1 100 ? -2.688 9.508 0.115 1 92.44 100 LYS A N 1
ATOM 770 C CA . LYS A 1 100 ? -1.804 10.664 0.09 1 92.44 100 LYS A CA 1
ATOM 771 C C . LYS A 1 100 ? -2.545 11.914 -0.386 1 92.44 100 LYS A C 1
ATOM 773 O O . LYS A 1 100 ? -2.383 12.992 0.183 1 92.44 100 LYS A O 1
ATOM 778 N N . LYS A 1 101 ? -3.393 11.82 -1.365 1 92.5 101 LYS A N 1
ATOM 779 C CA . LYS A 1 101 ? -4.191 12.93 -1.874 1 92.5 101 LYS A CA 1
ATOM 780 C C . LYS A 1 101 ? -5.164 13.438 -0.813 1 92.5 101 LYS A C 1
ATOM 782 O O . LYS A 1 101 ? -5.277 14.648 -0.596 1 92.5 101 LYS A O 1
ATOM 787 N N . ILE A 1 102 ? -5.738 12.461 -0.16 1 91.94 102 ILE A N 1
ATOM 788 C CA . ILE A 1 102 ? -6.695 12.805 0.888 1 91.94 102 ILE A CA 1
ATOM 789 C C . ILE A 1 102 ? -5.98 13.555 2.01 1 91.94 102 ILE A C 1
ATOM 791 O O . ILE A 1 102 ? -6.445 14.609 2.455 1 91.94 102 ILE A O 1
ATOM 795 N N . THR A 1 103 ? -4.824 13.047 2.396 1 90.56 103 THR A N 1
ATOM 796 C CA . THR A 1 103 ? -4.047 13.656 3.467 1 90.56 103 THR A CA 1
ATOM 797 C C . THR A 1 103 ? -3.619 15.07 3.084 1 90.56 103 THR A C 1
ATOM 799 O O . THR A 1 103 ? -3.707 15.992 3.896 1 90.56 103 THR A O 1
ATOM 802 N N . ASN A 1 104 ? -3.223 15.219 1.832 1 88.81 104 ASN A N 1
ATOM 803 C CA . ASN A 1 104 ? -2.818 16.531 1.352 1 88.81 104 ASN A CA 1
ATOM 804 C C . ASN A 1 104 ? -3.979 17.531 1.393 1 88.81 104 ASN A C 1
ATOM 806 O O . ASN A 1 104 ? -3.801 18.672 1.785 1 88.81 104 ASN A O 1
ATOM 810 N N . TRP A 1 105 ? -5.164 17.062 1.076 1 87.94 105 TRP A N 1
ATOM 811 C CA . TRP A 1 105 ? -6.352 17.906 1.101 1 87.94 105 TRP A CA 1
ATOM 812 C C . TRP A 1 105 ? -6.719 18.297 2.531 1 87.94 105 TRP A C 1
ATOM 814 O O . TRP A 1 105 ? -7.086 19.438 2.801 1 87.94 105 TRP A O 1
ATOM 824 N N . ILE A 1 106 ? -6.52 17.359 3.393 1 85.88 106 ILE A N 1
ATOM 825 C CA . ILE A 1 106 ? -6.809 17.609 4.801 1 85.88 106 ILE A CA 1
ATOM 826 C C . ILE A 1 106 ? -5.844 18.656 5.348 1 85.88 106 ILE A C 1
ATOM 828 O O . ILE A 1 106 ? -6.262 19.609 6.02 1 85.88 106 ILE A O 1
ATOM 832 N N . ILE A 1 107 ? -4.637 18.531 4.988 1 83.5 107 ILE A N 1
ATOM 833 C CA . ILE A 1 107 ? -3.627 19.484 5.441 1 83.5 107 ILE A CA 1
ATOM 834 C C . ILE A 1 107 ? -3.926 20.859 4.871 1 83.5 107 ILE A C 1
ATOM 836 O O . ILE A 1 107 ? -3.9 21.859 5.598 1 83.5 107 ILE A O 1
ATOM 840 N N . ALA A 1 108 ? -4.301 20.891 3.59 1 83.06 108 ALA A N 1
ATOM 841 C CA . ALA A 1 108 ? -4.609 22.172 2.947 1 83.06 108 ALA A CA 1
ATOM 842 C C . ALA A 1 108 ? -5.793 22.859 3.629 1 83.06 108 ALA A C 1
ATOM 844 O O . ALA A 1 108 ? -5.746 24.047 3.902 1 83.06 108 ALA A O 1
ATOM 845 N N . THR A 1 109 ? -6.758 22.172 3.992 1 86.19 109 THR A N 1
ATOM 846 C CA . THR A 1 109 ? -7.949 22.688 4.648 1 86.19 109 THR A CA 1
ATOM 847 C C . THR A 1 109 ? -7.621 23.188 6.051 1 86.19 109 THR A C 1
ATOM 849 O O . THR A 1 109 ? -8.086 24.25 6.461 1 86.19 109 THR A O 1
ATOM 852 N N . THR A 1 110 ? -6.816 22.406 6.75 1 83.19 110 THR A N 1
ATOM 853 C CA . THR A 1 110 ? -6.422 22.781 8.102 1 83.19 110 THR A CA 1
ATOM 854 C C . THR A 1 110 ? -5.633 24.094 8.094 1 83.19 110 THR A C 1
ATOM 856 O O . THR A 1 110 ? -5.883 24.969 8.914 1 83.19 110 THR A O 1
ATOM 859 N N . VAL A 1 111 ? -4.738 24.266 7.188 1 81.38 111 VAL A N 1
ATOM 860 C CA . VAL A 1 111 ? -3.941 25.484 7.047 1 81.38 111 VAL A CA 1
ATOM 861 C C . VAL A 1 111 ? -4.855 26.656 6.727 1 81.38 111 VAL A C 1
ATOM 863 O O . VAL A 1 111 ? -4.695 27.75 7.289 1 81.38 111 VAL A O 1
ATOM 866 N N . ALA A 1 112 ? -5.832 26.422 5.836 1 82 112 ALA A N 1
ATOM 867 C CA . ALA A 1 112 ? -6.785 27.469 5.465 1 82 112 ALA A CA 1
ATOM 868 C C . ALA A 1 112 ? -7.594 27.922 6.676 1 82 112 ALA A C 1
ATOM 870 O O . ALA A 1 112 ? -7.777 29.125 6.891 1 82 112 ALA A O 1
ATOM 871 N N . VAL A 1 113 ? -8.031 27.047 7.508 1 82.06 113 VAL A N 1
ATOM 872 C CA . VAL A 1 113 ? -8.812 27.328 8.703 1 82.06 113 VAL A CA 1
ATOM 873 C C . VAL A 1 113 ? -7.957 28.094 9.711 1 82.06 113 VAL A C 1
ATOM 875 O O . VAL A 1 113 ? -8.422 29.062 10.32 1 82.06 113 VAL A O 1
ATOM 878 N N . LEU A 1 114 ? -6.727 27.625 9.875 1 78.69 114 LEU A N 1
ATOM 879 C CA . LEU A 1 114 ? -5.797 28.312 10.773 1 78.69 114 LEU A CA 1
ATOM 880 C C . LEU A 1 114 ? -5.57 29.75 10.328 1 78.69 114 LEU A C 1
ATOM 882 O O . LEU A 1 114 ? -5.566 30.656 11.156 1 78.69 114 LEU A O 1
ATOM 886 N N . TYR A 1 115 ? -5.406 29.844 9.094 1 77.25 115 TYR A N 1
ATOM 887 C CA . TYR A 1 115 ? -5.223 31.188 8.539 1 77.25 115 TYR A CA 1
ATOM 888 C C . TYR A 1 115 ? -6.457 32.031 8.773 1 77.25 115 TYR A C 1
ATOM 890 O O . TYR A 1 115 ? -6.34 33.219 9.156 1 77.25 115 TYR A O 1
ATOM 898 N N . LEU A 1 116 ? -7.68 31.547 8.578 1 80.44 116 LEU A N 1
ATOM 899 C CA . LEU A 1 116 ? -8.938 32.25 8.82 1 80.44 116 LEU A CA 1
ATOM 900 C C . LEU A 1 116 ? -9.078 32.625 10.289 1 80.44 116 LEU A C 1
ATOM 902 O O . LEU A 1 116 ? -9.453 33.75 10.602 1 80.44 116 LEU A O 1
ATOM 906 N N . LEU A 1 117 ? -8.734 31.766 11.188 1 75.75 117 LEU A N 1
ATOM 907 C CA . LEU A 1 117 ? -8.82 32 12.625 1 75.75 117 LEU A CA 1
ATOM 908 C C . LEU A 1 117 ? -7.855 33.094 13.047 1 75.75 117 LEU A C 1
ATOM 910 O O . LEU A 1 117 ? -8.219 34 13.82 1 75.75 117 LEU A O 1
ATOM 914 N N . ILE A 1 118 ? -6.648 33.062 12.547 1 72.5 118 ILE A N 1
ATOM 915 C CA . ILE A 1 118 ? -5.648 34.062 12.836 1 72.5 118 ILE A CA 1
ATOM 916 C C . ILE A 1 118 ? -6.125 35.438 12.328 1 72.5 118 ILE A C 1
ATOM 918 O O . ILE A 1 118 ? -5.945 36.469 12.992 1 72.5 118 ILE A O 1
ATOM 922 N N . SER A 1 119 ? -6.773 35.406 11.164 1 72.81 119 SER A N 1
ATOM 923 C CA . SER A 1 119 ? -7.293 36.656 10.586 1 72.81 119 SER A CA 1
ATOM 924 C C . SER A 1 119 ? -8.414 37.25 11.438 1 72.81 119 SER A C 1
ATOM 926 O O . SER A 1 119 ? -8.484 38.438 11.633 1 72.81 119 SER A O 1
ATOM 928 N N . ILE A 1 120 ? -9.289 36.438 11.992 1 72.69 120 ILE A N 1
ATOM 929 C CA . ILE A 1 120 ? -10.414 36.875 12.82 1 72.69 120 ILE A CA 1
ATOM 930 C C . ILE A 1 120 ? -9.898 37.406 14.148 1 72.69 120 ILE A C 1
ATOM 932 O O . ILE A 1 120 ? -10.359 38.469 14.609 1 72.69 120 ILE A O 1
ATOM 936 N N . ILE A 1 121 ? -9.008 36.75 14.703 1 69.44 121 ILE A N 1
ATOM 937 C CA . ILE A 1 121 ? -8.484 37.125 16.016 1 69.44 121 ILE A CA 1
ATOM 938 C C . ILE A 1 121 ? -7.699 38.438 15.898 1 69.44 121 ILE A C 1
ATOM 940 O O . ILE A 1 121 ? -7.773 39.281 16.781 1 69.44 121 ILE A O 1
ATOM 944 N N . SER A 1 122 ? -6.898 38.531 14.859 1 66.5 122 SER A N 1
ATOM 945 C CA . SER A 1 122 ? -6.082 39.75 14.695 1 66.5 122 SER A CA 1
ATOM 946 C C . SER A 1 122 ? -6.922 40.938 14.234 1 66.5 122 SER A C 1
ATOM 948 O O . SER A 1 122 ? -6.441 42.062 14.203 1 66.5 122 SER A O 1
ATOM 950 N N . GLN A 1 123 ? -8.281 40.938 14.312 1 60.16 123 GLN A N 1
ATOM 951 C CA . GLN A 1 123 ? -9.203 41.969 13.891 1 60.16 123 GLN A CA 1
ATOM 952 C C . GLN A 1 123 ? -8.617 42.781 12.742 1 60.16 123 GLN A C 1
ATOM 954 O O . GLN A 1 123 ? -9 43.938 12.531 1 60.16 123 GLN A O 1
ATOM 959 N N . LYS A 1 124 ? -7.488 42.531 12.234 1 53.56 124 LYS A N 1
ATOM 960 C CA . LYS A 1 124 ? -6.922 43.25 11.086 1 53.56 124 LYS A CA 1
ATOM 961 C C . LYS A 1 124 ? -7.418 42.625 9.773 1 53.56 124 LYS A C 1
ATOM 963 O O . LYS A 1 124 ? -6.809 41.719 9.234 1 53.56 124 LYS A O 1
ATOM 968 N N . TRP A 1 125 ? -8.664 42.406 9.531 1 50.22 125 TRP A N 1
ATOM 969 C CA . TRP A 1 125 ? -9.281 42.031 8.266 1 50.22 125 TRP A CA 1
ATOM 970 C C . TRP A 1 125 ? -8.609 42.719 7.09 1 50.22 125 TRP A C 1
ATOM 972 O O . TRP A 1 125 ? -9.008 43.844 6.707 1 50.22 125 TRP A O 1
ATOM 982 N N . GLU A 1 126 ? -7.367 43.156 7.176 1 47.44 126 GLU A N 1
ATOM 983 C CA . GLU A 1 126 ? -6.832 43.938 6.07 1 47.44 126 GLU A CA 1
ATOM 984 C C . GLU A 1 126 ? -6.777 43.125 4.781 1 47.44 126 GLU A C 1
ATOM 986 O O . GLU A 1 126 ? -6.852 41.906 4.816 1 47.44 126 GLU A O 1
ATOM 991 N N . ILE A 1 127 ? -6.57 43.656 3.486 1 52.66 127 ILE A N 1
ATOM 992 C CA . ILE A 1 127 ? -6.441 43.312 2.072 1 52.66 127 ILE A CA 1
ATOM 993 C C . ILE A 1 127 ? -5.5 42.125 1.905 1 52.66 127 ILE A C 1
ATOM 995 O O . ILE A 1 127 ? -5.555 41.438 0.897 1 52.66 127 ILE A O 1
ATOM 999 N N . THR A 1 128 ? -4.727 41.875 2.732 1 52.06 128 THR A N 1
ATOM 1000 C CA . THR A 1 128 ? -3.664 40.875 2.623 1 52.06 128 THR A CA 1
ATOM 1001 C C . THR A 1 128 ? -4.242 39.469 2.578 1 52.06 128 THR A C 1
ATOM 1003 O O . THR A 1 128 ? -3.66 38.562 1.96 1 52.06 128 THR A O 1
ATOM 1006 N N . TRP A 1 129 ? -5.371 39.25 3.105 1 54.06 129 TRP A N 1
ATOM 1007 C CA . TRP A 1 129 ? -5.977 37.938 3.105 1 54.06 129 TRP A CA 1
ATOM 1008 C C . TRP A 1 129 ? -6.438 37.531 1.706 1 54.06 129 TRP A C 1
ATOM 1010 O O . TRP A 1 129 ? -6.312 36.375 1.306 1 54.06 129 TRP A O 1
ATOM 1020 N N . VAL A 1 130 ? -7.023 38.469 1.077 1 55.19 130 VAL A N 1
ATOM 1021 C CA . VAL A 1 130 ? -7.441 38.25 -0.302 1 55.19 130 VAL A CA 1
ATOM 1022 C C . VAL A 1 130 ? -6.254 37.781 -1.133 1 55.19 130 VAL A C 1
ATOM 1024 O O . VAL A 1 130 ? -6.379 36.844 -1.928 1 55.19 130 VAL A O 1
ATOM 1027 N N . VAL A 1 131 ? -5.121 38.312 -0.838 1 56.91 131 VAL A N 1
ATOM 1028 C CA . VAL A 1 131 ? -3.928 38 -1.614 1 56.91 131 VAL A CA 1
ATOM 1029 C C . VAL A 1 131 ? -3.48 36.594 -1.313 1 56.91 131 VAL A C 1
ATOM 1031 O O . VAL A 1 131 ? -3.117 35.844 -2.223 1 56.91 131 VAL A O 1
ATOM 1034 N N . TRP A 1 132 ? -3.623 36.219 -0.129 1 55.66 132 TRP A N 1
ATOM 1035 C CA . TRP A 1 132 ? -3.174 34.906 0.275 1 55.66 132 TRP A CA 1
ATOM 1036 C C . TRP A 1 132 ? -4.102 33.812 -0.276 1 55.66 132 TRP A C 1
ATOM 1038 O O . TRP A 1 132 ? -3.639 32.781 -0.746 1 55.66 132 TRP A O 1
ATOM 1048 N N . ILE A 1 133 ? -5.355 34 -0.25 1 60.38 133 ILE A N 1
ATOM 1049 C CA . ILE A 1 133 ? -6.336 33.062 -0.812 1 60.38 133 ILE A CA 1
ATOM 1050 C C . ILE A 1 133 ? -6.086 32.906 -2.311 1 60.38 133 ILE A C 1
ATOM 1052 O O . ILE A 1 133 ? -6.094 31.781 -2.828 1 60.38 133 ILE A O 1
ATOM 1056 N N . VAL A 1 134 ? -5.832 34.062 -2.934 1 63.28 134 VAL A N 1
ATOM 1057 C CA . VAL A 1 134 ? -5.551 34.031 -4.367 1 63.28 134 VAL A CA 1
ATOM 1058 C C . VAL A 1 134 ? -4.277 33.219 -4.621 1 63.28 134 VAL A C 1
ATOM 1060 O O . VAL A 1 134 ? -4.215 32.438 -5.562 1 63.28 134 VAL A O 1
ATOM 1063 N N . TYR A 1 135 ? -3.375 33.375 -3.652 1 59.41 135 TYR A N 1
ATOM 1064 C CA . TYR A 1 135 ? -2.107 32.656 -3.801 1 59.41 135 TYR A CA 1
ATOM 1065 C C . TYR A 1 135 ? -2.291 31.156 -3.602 1 59.41 135 TYR A C 1
ATOM 1067 O O . TYR A 1 135 ? -1.762 30.359 -4.371 1 59.41 135 TYR A O 1
ATOM 1075 N N . CYS A 1 136 ? -3.012 30.75 -2.664 1 61.44 136 CYS A N 1
ATOM 1076 C CA . CYS A 1 136 ? -3.271 29.344 -2.402 1 61.44 136 CYS A CA 1
ATOM 1077 C C . CYS A 1 136 ? -4.039 28.703 -3.557 1 61.44 136 CYS A C 1
ATOM 1079 O O . CYS A 1 136 ? -3.709 27.594 -3.992 1 61.44 136 CYS A O 1
ATOM 1081 N N . PHE A 1 137 ? -5.047 29.328 -4.012 1 64.56 137 PHE A N 1
ATOM 1082 C CA . PHE A 1 137 ? -5.793 28.859 -5.172 1 64.56 137 PHE A CA 1
ATOM 1083 C C . PHE A 1 137 ? -4.883 28.734 -6.391 1 64.56 137 PHE A C 1
ATOM 1085 O O . PHE A 1 137 ? -4.98 27.781 -7.156 1 64.56 137 PHE A O 1
ATOM 1092 N N . TYR A 1 138 ? -3.998 29.688 -6.57 1 60.28 138 TYR A N 1
ATOM 1093 C CA . TYR A 1 138 ? -3.035 29.656 -7.668 1 60.28 138 TYR A CA 1
ATOM 1094 C C . TYR A 1 138 ? -2.123 28.438 -7.551 1 60.28 138 TYR A C 1
ATOM 1096 O O . TYR A 1 138 ? -1.861 27.75 -8.547 1 60.28 138 TYR A O 1
ATOM 1104 N N . ARG A 1 139 ? -1.726 28.078 -6.371 1 61.38 139 ARG A N 1
ATOM 1105 C CA . ARG A 1 139 ? -0.81 26.953 -6.133 1 61.38 139 ARG A CA 1
ATOM 1106 C C . ARG A 1 139 ? -1.499 25.625 -6.379 1 61.38 139 ARG A C 1
ATOM 1108 O O . ARG A 1 139 ? -0.92 24.719 -6.992 1 61.38 139 ARG A O 1
ATOM 1115 N N . ILE A 1 140 ? -2.559 25.438 -5.875 1 59.34 140 ILE A N 1
ATOM 1116 C CA . ILE A 1 140 ? -3.354 24.234 -6.102 1 59.34 140 ILE A CA 1
ATOM 1117 C C . ILE A 1 140 ? -3.646 24.094 -7.594 1 59.34 140 ILE A C 1
ATOM 1119 O O . ILE A 1 140 ? -3.518 23 -8.148 1 59.34 140 ILE A O 1
ATOM 1123 N N . PHE A 1 141 ? -4.062 25.234 -8.141 1 57.62 141 PHE A N 1
ATOM 1124 C CA . PHE A 1 141 ? -4.375 25.266 -9.57 1 57.62 141 PHE A CA 1
ATOM 1125 C C . PHE A 1 141 ? -3.166 24.859 -10.398 1 57.62 141 PHE A C 1
ATOM 1127 O O . PHE A 1 141 ? -3.291 24.062 -11.336 1 57.62 141 PHE A O 1
ATOM 1134 N N . THR A 1 142 ? -2.039 25.203 -10.023 1 57.53 142 THR A N 1
ATOM 1135 C CA . THR A 1 142 ? -0.829 24.891 -10.773 1 57.53 142 THR A CA 1
ATOM 1136 C C . THR A 1 142 ? -0.422 23.438 -10.547 1 57.53 142 THR A C 1
ATOM 1138 O O . THR A 1 142 ? 0.088 22.781 -11.461 1 57.53 142 THR A O 1
ATOM 1141 N N . GLU A 1 143 ? -0.565 23.016 -9.367 1 56.94 143 GLU A N 1
ATOM 1142 C CA . GLU A 1 143 ? -0.243 21.625 -9.086 1 56.94 143 GLU A CA 1
ATOM 1143 C C . GLU A 1 143 ? -1.146 20.688 -9.883 1 56.94 143 GLU A C 1
ATOM 1145 O O . GLU A 1 143 ? -0.693 19.656 -10.383 1 56.94 143 GLU A O 1
ATOM 1150 N N . TYR A 1 144 ? -2.338 20.969 -9.875 1 54.78 144 TYR A N 1
ATOM 1151 C CA . TYR A 1 144 ? -3.307 20.172 -10.617 1 54.78 144 TYR A CA 1
ATOM 1152 C C . TYR A 1 144 ? -3.049 20.25 -12.117 1 54.78 144 TYR A C 1
ATOM 1154 O O . TYR A 1 144 ? -3.178 19.266 -12.836 1 54.78 144 TYR A O 1
ATOM 1162 N N . ILE A 1 145 ? -2.754 21.406 -12.562 1 55.81 145 ILE A N 1
ATOM 1163 C CA . ILE A 1 145 ? -2.512 21.578 -13.992 1 55.81 145 ILE A CA 1
ATOM 1164 C C . ILE A 1 145 ? -1.211 20.891 -14.383 1 55.81 145 ILE A C 1
ATOM 1166 O O . ILE A 1 145 ? -1.138 20.234 -15.43 1 55.81 145 ILE A O 1
ATOM 1170 N N . TYR A 1 146 ? -0.213 21.109 -13.648 1 53.31 146 TYR A N 1
ATOM 1171 C CA . TYR A 1 146 ? 1.072 20.578 -14.078 1 53.31 146 TYR A CA 1
ATOM 1172 C C . TYR A 1 146 ? 1.1 19.062 -13.938 1 53.31 146 TYR A C 1
ATOM 1174 O O . TYR A 1 146 ? 1.816 18.375 -14.672 1 53.31 146 TYR A O 1
ATOM 1182 N N . LYS A 1 147 ? 0.449 18.531 -13.031 1 51.06 147 LYS A N 1
ATOM 1183 C CA . LYS A 1 147 ? 0.443 17.078 -12.984 1 51.06 147 LYS A CA 1
ATOM 1184 C C . LYS A 1 147 ? -0.302 16.484 -14.18 1 51.06 147 LYS A C 1
ATOM 1186 O O . LYS A 1 147 ? -0.079 15.336 -14.547 1 51.06 147 LYS A O 1
ATOM 1191 N N . LYS A 1 148 ? -1.189 17.188 -14.734 1 50.03 148 LYS A N 1
ATOM 1192 C CA . LYS A 1 148 ? -1.94 16.656 -15.875 1 50.03 148 LYS A CA 1
ATOM 1193 C C . LYS A 1 148 ? -1.131 16.766 -17.156 1 50.03 148 LYS A C 1
ATOM 1195 O O . LYS A 1 148 ? -1.466 16.125 -18.156 1 50.03 148 LYS A O 1
ATOM 1200 N N . TYR A 1 149 ? -0.108 17.406 -17.234 1 42.06 149 TYR A N 1
ATOM 1201 C CA . TYR A 1 149 ? 0.698 17.328 -18.453 1 42.06 149 TYR A CA 1
ATOM 1202 C C . TYR A 1 149 ? 1.998 16.578 -18.203 1 42.06 149 TYR A C 1
ATOM 1204 O O . TYR A 1 149 ? 2.609 16.719 -17.141 1 42.06 149 TYR A O 1
ATOM 1212 N N . MET B 1 1 ? -3.062 -7.172 -20.547 1 40.56 1 MET B N 1
ATOM 1213 C CA . MET B 1 1 ? -4.391 -7.242 -19.953 1 40.56 1 MET B CA 1
ATOM 1214 C C . MET B 1 1 ? -4.312 -7.039 -18.438 1 40.56 1 MET B C 1
ATOM 1216 O O . MET B 1 1 ? -3.473 -7.637 -17.766 1 40.56 1 MET B O 1
ATOM 1220 N N . LYS B 1 2 ? -4.801 -5.938 -17.953 1 53.41 2 LYS B N 1
ATOM 1221 C CA . LYS B 1 2 ? -4.852 -5.621 -16.516 1 53.41 2 LYS B CA 1
ATOM 1222 C C . LYS B 1 2 ? -5.574 -6.715 -15.742 1 53.41 2 LYS B C 1
ATOM 1224 O O . LYS B 1 2 ? -6.75 -6.984 -15.984 1 53.41 2 LYS B O 1
ATOM 1229 N N . ILE B 1 3 ? -4.855 -7.715 -15.18 1 58.84 3 ILE B N 1
ATOM 1230 C CA . ILE B 1 3 ? -5.324 -8.984 -14.633 1 58.84 3 ILE B CA 1
ATOM 1231 C C . ILE B 1 3 ? -6.312 -8.719 -13.5 1 58.84 3 ILE B C 1
ATOM 1233 O O . ILE B 1 3 ? -7.293 -9.445 -13.344 1 58.84 3 ILE B O 1
ATOM 1237 N N . LEU B 1 4 ? -6.109 -7.504 -12.969 1 78.69 4 LEU B N 1
ATOM 1238 C CA . LEU B 1 4 ? -7.066 -7.348 -11.883 1 78.69 4 LEU B CA 1
ATOM 1239 C C . LEU B 1 4 ? -8.414 -6.875 -12.406 1 78.69 4 LEU B C 1
ATOM 1241 O O . LEU B 1 4 ? -8.508 -5.82 -13.047 1 78.69 4 LEU B O 1
ATOM 1245 N N . ASN B 1 5 ? -9.398 -7.836 -12.383 1 88.81 5 ASN B N 1
ATOM 1246 C CA . ASN B 1 5 ? -10.781 -7.551 -12.75 1 88.81 5 ASN B CA 1
ATOM 1247 C C . ASN B 1 5 ? -11.688 -7.492 -11.531 1 88.81 5 ASN B C 1
ATOM 1249 O O . ASN B 1 5 ? -12.039 -8.523 -10.961 1 88.81 5 ASN B O 1
ATOM 1253 N N . ALA B 1 6 ? -12.062 -6.336 -11.219 1 93 6 ALA B N 1
ATOM 1254 C CA . ALA B 1 6 ? -12.836 -6.117 -10 1 93 6 ALA B CA 1
ATOM 1255 C C . ALA B 1 6 ? -14.164 -6.859 -10.062 1 93 6 ALA B C 1
ATOM 1257 O O . ALA B 1 6 ? -14.648 -7.363 -9.039 1 93 6 ALA B O 1
ATOM 1258 N N . GLN B 1 7 ? -14.727 -6.898 -11.266 1 95.19 7 GLN B N 1
ATOM 1259 C CA . GLN B 1 7 ? -16 -7.578 -11.422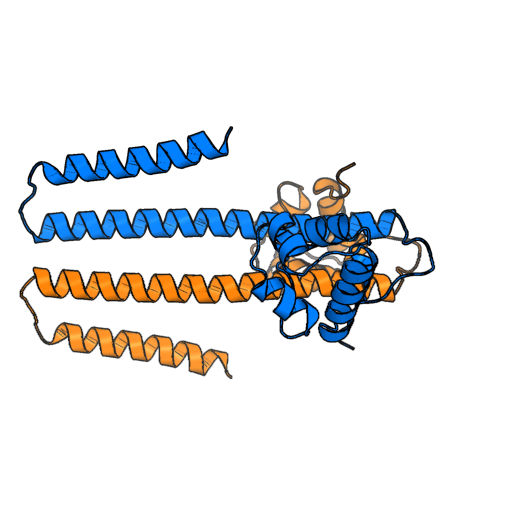 1 95.19 7 GLN B CA 1
ATOM 1260 C C . GLN B 1 7 ? -15.875 -9.07 -11.148 1 95.19 7 GLN B C 1
ATOM 1262 O O . GLN B 1 7 ? -16.719 -9.664 -10.477 1 95.19 7 GLN B O 1
ATOM 1267 N N . LYS B 1 8 ? -14.828 -9.664 -11.672 1 95.88 8 LYS B N 1
ATOM 1268 C CA . LYS B 1 8 ? -14.578 -11.086 -11.461 1 95.88 8 LYS B CA 1
ATOM 1269 C C . LYS B 1 8 ? -14.297 -11.383 -9.992 1 95.88 8 LYS B C 1
ATOM 1271 O O . LYS B 1 8 ? -14.828 -12.336 -9.43 1 95.88 8 LYS B O 1
ATOM 1276 N N . THR B 1 9 ? -13.508 -10.539 -9.469 1 96.56 9 THR B N 1
ATOM 1277 C CA . THR B 1 9 ? -13.188 -10.688 -8.055 1 96.56 9 THR B CA 1
ATOM 1278 C C . THR B 1 9 ? -14.445 -10.562 -7.199 1 96.56 9 THR B C 1
ATOM 1280 O O . THR B 1 9 ? -14.688 -11.383 -6.312 1 96.56 9 THR B O 1
ATOM 1283 N N . GLY B 1 10 ? -15.219 -9.555 -7.496 1 97.88 10 GLY B N 1
ATOM 1284 C CA . GLY B 1 10 ? -16.453 -9.352 -6.766 1 97.88 10 GLY B CA 1
ATOM 1285 C C . GLY B 1 10 ? -17.406 -10.523 -6.867 1 97.88 10 GLY B C 1
ATOM 1286 O O . GLY B 1 10 ? -18.016 -10.93 -5.871 1 97.88 10 GLY B O 1
ATOM 1287 N N . SER B 1 11 ? -17.547 -11.055 -8.047 1 97.5 11 SER B N 1
ATOM 1288 C CA . SER B 1 11 ? -18.422 -12.211 -8.266 1 97.5 11 SER B CA 1
ATOM 1289 C C . SER B 1 11 ? -17.953 -13.414 -7.449 1 97.5 11 SER B C 1
ATOM 1291 O O . SER B 1 11 ? -18.766 -14.156 -6.895 1 97.5 11 SER B O 1
ATOM 1293 N N . LEU B 1 12 ? -16.656 -13.555 -7.41 1 97.62 12 LEU B N 1
ATOM 1294 C CA . LEU B 1 12 ? -16.094 -14.656 -6.629 1 97.62 12 LEU B CA 1
ATOM 1295 C C . LEU B 1 12 ? -16.406 -14.477 -5.145 1 97.62 12 LEU B C 1
ATOM 1297 O O . LEU B 1 12 ? -16.797 -15.438 -4.473 1 97.62 12 LEU B O 1
ATOM 1301 N N . ILE B 1 13 ? -16.219 -13.273 -4.637 1 98.19 13 ILE B N 1
ATOM 1302 C CA . ILE B 1 13 ? -16.516 -12.977 -3.238 1 98.19 13 ILE B CA 1
ATOM 1303 C C . ILE B 1 13 ? -17.969 -13.32 -2.926 1 98.19 13 ILE B C 1
ATOM 1305 O O . ILE B 1 13 ? -18.25 -14.023 -1.947 1 98.19 13 ILE B O 1
ATOM 1309 N N . ALA B 1 14 ? -18.812 -12.906 -3.816 1 98.38 14 ALA B N 1
ATOM 1310 C CA . ALA B 1 14 ? -20.234 -13.156 -3.627 1 98.38 14 ALA B CA 1
ATOM 1311 C C . ALA B 1 14 ? -20.547 -14.648 -3.646 1 98.38 14 ALA B C 1
ATOM 1313 O O . ALA B 1 14 ? -21.266 -15.148 -2.787 1 98.38 14 ALA B O 1
ATOM 1314 N N . THR B 1 15 ? -20.016 -15.297 -4.586 1 98.38 15 THR B N 1
ATOM 1315 C CA . THR B 1 15 ? -20.266 -16.719 -4.773 1 98.38 15 THR B CA 1
ATOM 1316 C C . THR B 1 15 ? -19.812 -17.516 -3.553 1 98.38 15 THR B C 1
ATOM 1318 O O . THR B 1 15 ? -20.562 -18.328 -3.018 1 98.38 15 THR B O 1
ATOM 1321 N N . VAL B 1 16 ? -18.625 -17.266 -3.111 1 98.06 16 VAL B N 1
ATOM 1322 C CA . VAL B 1 16 ? -18.062 -18.016 -1.99 1 98.06 16 VAL B CA 1
ATOM 1323 C C . VAL B 1 16 ? -18.828 -17.688 -0.71 1 98.06 16 VAL B C 1
ATOM 1325 O O . VAL B 1 16 ? -19.141 -18.578 0.086 1 98.06 16 VAL B O 1
ATOM 1328 N N . ARG B 1 17 ? -19.078 -16.406 -0.537 1 98.31 17 ARG B N 1
ATOM 1329 C CA . ARG B 1 17 ? -19.859 -15.992 0.632 1 98.31 17 ARG B CA 1
ATOM 1330 C C . ARG B 1 17 ? -21.188 -16.734 0.696 1 98.31 17 ARG B C 1
ATOM 1332 O O . ARG B 1 17 ? -21.578 -17.234 1.752 1 98.31 17 ARG B O 1
ATOM 1339 N N . LYS B 1 18 ? -21.859 -16.797 -0.428 1 98.31 18 LYS B N 1
ATOM 1340 C CA . LYS B 1 18 ? -23.156 -17.453 -0.504 1 98.31 18 LYS B CA 1
ATOM 1341 C C . LYS B 1 18 ? -23.031 -18.953 -0.273 1 98.31 18 LYS B C 1
ATOM 1343 O O . LYS B 1 18 ? -23.891 -19.562 0.365 1 98.31 18 LYS B O 1
ATOM 1348 N N . GLU B 1 19 ? -21.984 -19.5 -0.79 1 97.94 19 GLU B N 1
ATOM 1349 C CA . GLU B 1 19 ? -21.719 -20.922 -0.567 1 97.94 19 GLU B CA 1
ATOM 1350 C C . GLU B 1 19 ? -21.547 -21.234 0.919 1 97.94 19 GLU B C 1
ATOM 1352 O O . GLU B 1 19 ? -21.859 -22.344 1.367 1 97.94 19 GLU B O 1
ATOM 1357 N N . GLN B 1 20 ? -21.094 -20.312 1.63 1 97.75 20 GLN B N 1
ATOM 1358 C CA . GLN B 1 20 ? -20.875 -20.469 3.064 1 97.75 20 GLN B CA 1
ATOM 1359 C C . GLN B 1 20 ? -22.109 -20.062 3.857 1 97.75 20 GLN B C 1
ATOM 1361 O O . GLN B 1 20 ? -22.062 -19.969 5.086 1 97.75 20 GLN B O 1
ATOM 1366 N N . ASN B 1 21 ? -23.172 -19.656 3.211 1 98.12 21 ASN B N 1
ATOM 1367 C CA . ASN B 1 21 ? -24.438 -19.266 3.807 1 98.12 21 ASN B CA 1
ATOM 1368 C C . ASN B 1 21 ? -24.281 -18.047 4.715 1 98.12 21 ASN B C 1
ATOM 1370 O O . ASN B 1 21 ? -24.812 -18.016 5.82 1 98.12 21 ASN B O 1
ATOM 1374 N N . ARG B 1 22 ? -23.516 -17.125 4.234 1 98.19 22 ARG B N 1
ATOM 1375 C CA . ARG B 1 22 ? -23.312 -15.891 4.969 1 98.19 22 ARG B CA 1
ATOM 1376 C C . ARG B 1 22 ? -23.984 -14.719 4.258 1 98.19 22 ARG B C 1
ATOM 1378 O O . ARG B 1 22 ? -24.031 -14.68 3.027 1 98.19 22 ARG B O 1
ATOM 1385 N N . THR B 1 23 ? -24.469 -13.82 5.09 1 98.19 23 THR B N 1
ATOM 1386 C CA . THR B 1 23 ? -24.938 -12.555 4.539 1 98.19 23 THR B CA 1
ATOM 1387 C C . THR B 1 23 ? -23.766 -11.57 4.367 1 98.19 23 THR B C 1
ATOM 1389 O O . THR B 1 23 ? -22.656 -11.828 4.84 1 98.19 23 THR B O 1
ATOM 1392 N N . GLN B 1 24 ? -24.094 -10.523 3.604 1 98.44 24 GLN B N 1
ATOM 1393 C CA . GLN B 1 24 ? -23.078 -9.484 3.48 1 98.44 24 GLN B CA 1
ATOM 1394 C C . GLN B 1 24 ? -22.719 -8.898 4.844 1 98.44 24 GLN B C 1
ATOM 1396 O O . GLN B 1 24 ? -21.562 -8.578 5.102 1 98.44 24 GLN B O 1
ATOM 1401 N N . GLN B 1 25 ? -23.703 -8.797 5.711 1 98.44 25 GLN B N 1
ATOM 1402 C CA . GLN B 1 25 ? -23.484 -8.266 7.055 1 98.44 25 GLN B CA 1
ATOM 1403 C C . GLN B 1 25 ? -22.609 -9.188 7.883 1 98.44 25 GLN B C 1
ATOM 1405 O O . GLN B 1 25 ? -21.75 -8.727 8.633 1 98.44 25 GLN B O 1
ATOM 1410 N N . ASP B 1 26 ? -22.828 -10.398 7.703 1 98.38 26 ASP B N 1
ATOM 1411 C CA . ASP B 1 26 ? -22 -11.383 8.414 1 98.38 26 ASP B CA 1
ATOM 1412 C C . ASP B 1 26 ? -20.531 -11.227 8.055 1 98.38 26 ASP B C 1
ATOM 1414 O O . ASP B 1 26 ? -19.672 -11.156 8.938 1 98.38 26 ASP B O 1
ATOM 1418 N N . LEU B 1 27 ? -20.266 -11.172 6.828 1 98.5 27 LEU B N 1
ATOM 1419 C CA . LEU B 1 27 ? -18.891 -11.008 6.348 1 98.5 27 LEU B CA 1
ATOM 1420 C C . LEU B 1 27 ? -18.312 -9.664 6.789 1 98.5 27 LEU B C 1
ATOM 1422 O O . LEU B 1 27 ? -17.156 -9.578 7.184 1 98.5 27 LEU B O 1
ATOM 1426 N N . ALA B 1 28 ? -19.125 -8.672 6.742 1 98.25 28 ALA B N 1
ATOM 1427 C CA . ALA B 1 28 ? -18.734 -7.328 7.152 1 98.25 28 ALA B CA 1
ATOM 1428 C C . ALA B 1 28 ? -18.328 -7.305 8.617 1 98.25 28 ALA B C 1
ATOM 1430 O O . ALA B 1 28 ? -17.297 -6.723 8.969 1 98.25 28 ALA B O 1
ATOM 1431 N N . ASN B 1 29 ? -19.078 -7.926 9.438 1 98.12 29 ASN B N 1
ATOM 1432 C CA . ASN B 1 29 ? -18.781 -7.988 10.867 1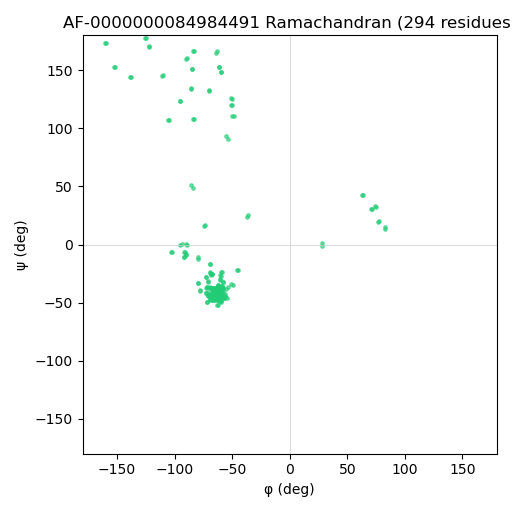 98.12 29 ASN B CA 1
ATOM 1433 C C . ASN B 1 29 ? -17.453 -8.672 11.133 1 98.12 29 ASN B C 1
ATOM 1435 O O . ASN B 1 29 ? -16.672 -8.219 11.977 1 98.12 29 ASN B O 1
ATOM 1439 N N . GLU B 1 30 ? -17.188 -9.625 10.445 1 97.25 30 GLU B N 1
ATOM 1440 C CA . GLU B 1 30 ? -15.953 -10.375 10.633 1 97.25 30 GLU B CA 1
ATOM 1441 C C . GLU B 1 30 ? -14.742 -9.539 10.242 1 97.25 30 GLU B C 1
ATOM 1443 O O . GLU B 1 30 ? -13.68 -9.656 10.859 1 97.25 30 GLU B O 1
ATOM 1448 N N . LEU B 1 31 ? -14.914 -8.781 9.219 1 97.88 31 LEU B N 1
ATOM 1449 C CA . LEU B 1 31 ? -13.789 -8.039 8.656 1 97.88 31 LEU B CA 1
ATOM 1450 C C . LEU B 1 31 ? -13.695 -6.652 9.281 1 97.88 31 LEU B C 1
ATOM 1452 O O . LEU B 1 31 ? -12.711 -5.934 9.07 1 97.88 31 LEU B O 1
ATOM 1456 N N . GLY B 1 32 ? -14.711 -6.309 9.992 1 97.31 32 GLY B N 1
ATOM 1457 C CA . GLY B 1 32 ? -14.711 -4.996 10.609 1 97.31 32 GLY B CA 1
ATOM 1458 C C . GLY B 1 32 ? -14.984 -3.871 9.633 1 97.31 32 GLY B C 1
ATOM 1459 O O . GLY B 1 32 ? -14.383 -2.797 9.734 1 97.31 32 GLY B O 1
ATOM 1460 N N . VAL B 1 33 ? -15.781 -4.168 8.648 1 97.31 33 VAL B N 1
ATOM 1461 C CA . VAL B 1 33 ? -16.172 -3.152 7.676 1 97.31 33 VAL B CA 1
ATOM 1462 C C . VAL B 1 33 ? -17.688 -3.066 7.594 1 97.31 33 VAL B C 1
ATOM 1464 O O . VAL B 1 33 ? -18.391 -3.793 8.297 1 97.31 33 VAL B O 1
ATOM 1467 N N . SER B 1 34 ? -18.125 -2.139 6.766 1 97.56 34 SER B N 1
ATOM 1468 C CA . SER B 1 34 ? -19.578 -1.999 6.586 1 97.56 34 SER B CA 1
ATOM 1469 C C . SER B 1 34 ? -20.094 -2.971 5.535 1 97.56 34 SER B C 1
ATOM 1471 O O . SER B 1 34 ? -19.359 -3.371 4.633 1 97.56 34 SER B O 1
ATOM 1473 N N . SER B 1 35 ? -21.406 -3.35 5.738 1 98 35 SER B N 1
ATOM 1474 C CA . SER B 1 35 ? -22.047 -4.176 4.715 1 98 35 SER B CA 1
ATOM 1475 C C . SER B 1 35 ? -22.062 -3.465 3.365 1 98 35 SER B C 1
ATOM 1477 O O . SER B 1 35 ? -22 -4.109 2.318 1 98 35 SER B O 1
ATOM 1479 N N . ALA B 1 36 ? -22.062 -2.176 3.395 1 97.81 36 ALA B N 1
ATOM 1480 C CA . ALA B 1 36 ? -22 -1.381 2.17 1 97.81 36 ALA B CA 1
ATOM 1481 C C . ALA B 1 36 ? -20.688 -1.587 1.438 1 97.81 36 ALA B C 1
ATOM 1483 O O . ALA B 1 36 ? -20.656 -1.626 0.206 1 97.81 36 ALA B O 1
ATOM 1484 N N . ALA B 1 37 ? -19.625 -1.689 2.182 1 97.88 37 ALA B N 1
ATOM 1485 C CA . ALA B 1 37 ? -18.312 -1.947 1.587 1 97.88 37 ALA B CA 1
ATOM 1486 C C . ALA B 1 37 ? -18.281 -3.305 0.89 1 97.88 37 ALA B C 1
ATOM 1488 O O . ALA B 1 37 ? -17.812 -3.416 -0.245 1 97.88 37 ALA B O 1
ATOM 1489 N N . ILE B 1 38 ? -18.859 -4.301 1.576 1 98.38 38 ILE B N 1
ATOM 1490 C CA . ILE B 1 38 ? -18.938 -5.641 1.002 1 98.38 38 ILE B CA 1
ATOM 1491 C C . ILE B 1 38 ? -19.734 -5.602 -0.298 1 98.38 38 ILE B C 1
ATOM 1493 O O . ILE B 1 38 ? -19.312 -6.16 -1.312 1 98.38 38 ILE B O 1
ATOM 1497 N N . SER B 1 39 ? -20.859 -4.957 -0.212 1 98.44 39 SER B N 1
ATOM 1498 C CA . SER B 1 39 ? -21.719 -4.828 -1.383 1 98.44 39 SER B CA 1
ATOM 1499 C C . SER B 1 39 ? -20.969 -4.188 -2.549 1 98.44 39 SER B C 1
ATOM 1501 O O . SER B 1 39 ? -21.047 -4.668 -3.684 1 98.44 39 SER B O 1
ATOM 1503 N N . LYS B 1 40 ? -20.234 -3.205 -2.271 1 97.75 40 LYS B N 1
ATOM 1504 C CA . LYS B 1 40 ? -19.469 -2.508 -3.301 1 97.75 40 LYS B CA 1
ATOM 1505 C C . LYS B 1 40 ? -18.438 -3.432 -3.936 1 97.75 40 LYS B C 1
ATOM 1507 O O . LYS B 1 40 ? -18.266 -3.438 -5.156 1 97.75 40 LYS B O 1
ATOM 1512 N N . TRP B 1 41 ? -17.766 -4.16 -3.115 1 97.75 41 TRP B N 1
ATOM 1513 C CA . TRP B 1 41 ? -16.766 -5.098 -3.639 1 97.75 41 TRP B CA 1
ATOM 1514 C C . TRP B 1 41 ? -17.438 -6.145 -4.531 1 97.75 41 TRP B C 1
ATOM 1516 O O . TRP B 1 41 ? -16.969 -6.398 -5.645 1 97.75 41 TRP B O 1
ATOM 1526 N N . GLU B 1 42 ? -18.562 -6.66 -4.082 1 98.19 42 GLU B N 1
ATOM 1527 C CA . GLU B 1 42 ? -19.234 -7.758 -4.773 1 98.19 42 GLU B CA 1
ATOM 1528 C C . GLU B 1 42 ? -19.812 -7.301 -6.109 1 98.19 42 GLU B C 1
ATOM 1530 O O . GLU B 1 42 ? -19.984 -8.109 -7.023 1 98.19 42 GLU B O 1
ATOM 1535 N N . ARG B 1 43 ? -20.031 -6.055 -6.168 1 96.75 43 ARG B N 1
ATOM 1536 C CA . ARG B 1 43 ? -20.578 -5.484 -7.391 1 96.75 43 ARG B CA 1
ATOM 1537 C C . ARG B 1 43 ? -19.469 -5.02 -8.328 1 96.75 43 ARG B C 1
ATOM 1539 O O . ARG B 1 43 ? -19.75 -4.531 -9.43 1 96.75 43 ARG B O 1
ATOM 1546 N N . GLY B 1 44 ? -18.328 -5.062 -7.914 1 95.62 44 GLY B N 1
ATOM 1547 C CA . GLY B 1 44 ? -17.203 -4.695 -8.758 1 95.62 44 GLY B CA 1
ATOM 1548 C C . GLY B 1 44 ? -16.953 -3.201 -8.812 1 95.62 44 GLY B C 1
ATOM 1549 O O . GLY B 1 44 ? -16.266 -2.713 -9.711 1 95.62 44 GLY B O 1
ATOM 1550 N N . ILE B 1 45 ? -17.531 -2.438 -7.961 1 93.56 45 ILE B N 1
ATOM 1551 C CA . ILE B 1 45 ? -17.391 -0.983 -7.957 1 93.56 45 ILE B CA 1
ATOM 1552 C C . ILE B 1 45 ? -16.266 -0.567 -7.008 1 93.56 45 ILE B C 1
ATOM 1554 O O . ILE B 1 45 ? -15.891 0.604 -6.969 1 93.56 45 ILE B O 1
ATOM 1558 N N . GLY B 1 46 ? -15.602 -1.464 -6.359 1 92.62 46 GLY B N 1
ATOM 1559 C CA . GLY B 1 46 ? -14.492 -1.249 -5.445 1 92.62 46 GLY B CA 1
ATOM 1560 C C . GLY B 1 46 ? -13.648 -2.494 -5.219 1 92.62 46 GLY B C 1
ATOM 1561 O O . GLY B 1 46 ? -13.977 -3.568 -5.73 1 92.62 46 GLY B O 1
ATOM 1562 N N . PHE B 1 47 ? -12.672 -2.242 -4.562 1 94.5 47 PHE B N 1
ATOM 1563 C CA . PHE B 1 47 ? -11.773 -3.326 -4.188 1 94.5 47 PHE B CA 1
ATOM 1564 C C . PHE B 1 47 ? -11.312 -3.176 -2.742 1 94.5 47 PHE B C 1
ATOM 1566 O O . PHE B 1 47 ? -11.125 -2.059 -2.26 1 94.5 47 PHE B O 1
ATOM 1573 N N . PRO B 1 48 ? -11.172 -4.332 -2.105 1 95.88 48 PRO B N 1
ATOM 1574 C CA . PRO B 1 48 ? -10.734 -4.223 -0.711 1 95.88 48 PRO B CA 1
ATOM 1575 C C . PRO B 1 48 ? -9.383 -3.525 -0.57 1 95.88 48 PRO B C 1
ATOM 1577 O O . PRO B 1 48 ? -8.523 -3.652 -1.447 1 95.88 48 PRO B O 1
ATOM 1580 N N . ASP B 1 49 ? -9.219 -2.826 0.562 1 95.31 49 ASP B N 1
ATOM 1581 C CA . ASP B 1 49 ? -7.902 -2.295 0.907 1 95.31 49 ASP B CA 1
ATOM 1582 C C . ASP B 1 49 ? -6.879 -3.418 1.074 1 95.31 49 ASP B C 1
ATOM 1584 O O . ASP B 1 49 ? -7.238 -4.543 1.429 1 95.31 49 ASP B O 1
ATOM 1588 N N . VAL B 1 50 ? -5.715 -3.051 0.84 1 95.62 50 VAL B N 1
ATOM 1589 C CA . VAL B 1 50 ? -4.648 -4.043 0.879 1 95.62 50 VAL B CA 1
ATOM 1590 C C . VAL B 1 50 ? -4.605 -4.703 2.256 1 95.62 50 VAL B C 1
ATOM 1592 O O . VAL B 1 50 ? -4.32 -5.898 2.369 1 95.62 50 VAL B O 1
ATOM 1595 N N . SER B 1 51 ? -4.934 -4 3.312 1 96.12 51 SER B N 1
ATOM 1596 C CA . SER B 1 51 ? -4.914 -4.527 4.672 1 96.12 51 SER B CA 1
ATOM 1597 C C . SER B 1 51 ? -6.008 -5.57 4.875 1 96.12 51 SER B C 1
ATOM 1599 O O . SER B 1 51 ? -5.957 -6.355 5.824 1 96.12 51 SER B O 1
ATOM 1601 N N . LEU B 1 52 ? -6.965 -5.629 4.031 1 97.44 52 LEU B N 1
ATOM 1602 C CA . LEU B 1 52 ? -8.109 -6.516 4.191 1 97.44 52 LEU B CA 1
ATOM 1603 C C . LEU B 1 52 ? -7.984 -7.738 3.287 1 97.44 52 LEU B C 1
ATOM 1605 O O . LEU B 1 52 ? -8.766 -8.688 3.402 1 97.44 52 LEU B O 1
ATOM 1609 N N . ILE B 1 53 ? -6.969 -7.723 2.439 1 97.69 53 ILE B N 1
ATOM 1610 C CA . ILE B 1 53 ? -6.828 -8.781 1.445 1 97.69 53 ILE B CA 1
ATOM 1611 C C . ILE B 1 53 ? -6.625 -10.125 2.146 1 97.69 53 ILE B C 1
ATOM 1613 O O . ILE B 1 53 ? -7.352 -11.086 1.889 1 97.69 53 ILE B O 1
ATOM 1617 N N . GLU B 1 54 ? -5.695 -10.18 3.031 1 96.75 54 GLU B N 1
ATOM 1618 C CA . GLU B 1 54 ? -5.379 -11.43 3.705 1 96.75 54 GLU B CA 1
ATOM 1619 C C . GLU B 1 54 ? -6.52 -11.875 4.613 1 96.75 54 GLU B C 1
ATOM 1621 O O . GLU B 1 54 ? -6.988 -13.016 4.52 1 96.75 54 GLU B O 1
ATOM 1626 N N . PRO B 1 55 ? -7.07 -11 5.438 1 97.88 55 PRO B N 1
ATOM 1627 C CA . PRO B 1 55 ? -8.211 -11.406 6.266 1 97.88 55 PRO B CA 1
ATOM 1628 C C . PRO B 1 55 ? -9.406 -11.875 5.441 1 97.88 55 PRO B C 1
ATOM 1630 O O . PRO B 1 55 ? -10.086 -12.828 5.824 1 97.88 55 PRO B O 1
ATOM 1633 N N . LEU B 1 56 ? -9.648 -11.219 4.348 1 98.31 56 LEU B N 1
ATOM 1634 C CA . LEU B 1 56 ? -10.758 -11.586 3.477 1 98.31 56 LEU B CA 1
ATOM 1635 C C . LEU B 1 56 ? -10.547 -12.969 2.873 1 98.31 56 LEU B C 1
ATOM 1637 O O . LEU B 1 56 ? -11.461 -13.797 2.877 1 98.31 56 LEU B O 1
ATOM 1641 N N . ALA B 1 57 ? -9.375 -13.195 2.35 1 97.81 57 ALA B N 1
ATOM 1642 C CA . ALA B 1 57 ? -9.047 -14.492 1.775 1 97.81 57 ALA B CA 1
ATOM 1643 C C . ALA B 1 57 ? -9.211 -15.602 2.811 1 97.81 57 ALA B C 1
ATOM 1645 O O . ALA B 1 57 ? -9.781 -16.656 2.52 1 97.81 57 ALA B O 1
ATOM 1646 N N . ILE B 1 58 ? -8.719 -15.367 3.992 1 97.12 58 ILE B N 1
ATOM 1647 C CA . ILE B 1 58 ? -8.797 -16.328 5.082 1 97.12 58 ILE B CA 1
ATOM 1648 C C . ILE B 1 58 ? -10.258 -16.594 5.449 1 97.12 58 ILE B C 1
ATOM 1650 O O . ILE B 1 58 ? -10.672 -17.734 5.578 1 97.12 58 ILE B O 1
ATOM 1654 N N . SER B 1 59 ? -10.953 -15.539 5.562 1 97.94 59 SER B N 1
ATOM 1655 C CA . SER B 1 59 ? -12.352 -15.641 5.945 1 97.94 59 SER B CA 1
ATOM 1656 C C . SER B 1 59 ? -13.141 -16.469 4.934 1 97.94 59 SER B C 1
ATOM 1658 O O . SER B 1 59 ? -14.023 -17.234 5.309 1 97.94 59 SER B O 1
ATOM 1660 N N . LEU B 1 60 ? -12.82 -16.328 3.645 1 98.06 60 LEU B N 1
ATOM 1661 C CA . LEU B 1 60 ? -13.555 -16.984 2.576 1 98.06 60 LEU B CA 1
ATOM 1662 C C . LEU B 1 60 ? -12.945 -18.359 2.27 1 98.06 60 LEU B C 1
ATOM 1664 O O . LEU B 1 60 ? -13.5 -19.125 1.472 1 98.06 60 LEU B O 1
ATOM 1668 N N . GLY B 1 61 ? -11.844 -18.609 2.846 1 96.69 61 GLY B N 1
ATOM 1669 C CA . GLY B 1 61 ? -11.188 -19.891 2.629 1 96.69 61 GLY B CA 1
ATOM 1670 C C . GLY B 1 61 ? -10.586 -20.031 1.244 1 96.69 61 GLY B C 1
ATOM 1671 O O . GLY B 1 61 ? -10.625 -21.109 0.649 1 96.69 61 GLY B O 1
ATOM 1672 N N . ILE B 1 62 ? -10.18 -18.969 0.708 1 96.12 62 ILE B N 1
ATOM 1673 C CA . ILE B 1 62 ? -9.516 -18.969 -0.59 1 96.12 62 ILE B CA 1
ATOM 1674 C C . ILE B 1 62 ? -8.125 -18.344 -0.46 1 96.12 62 ILE B C 1
ATOM 1676 O O . ILE B 1 62 ? -7.781 -17.812 0.591 1 96.12 62 ILE B O 1
ATOM 1680 N N . THR B 1 63 ? -7.359 -18.5 -1.566 1 95.81 63 THR B N 1
ATOM 1681 C CA . THR B 1 63 ? -6.012 -17.938 -1.562 1 95.81 63 THR B CA 1
ATOM 1682 C C . THR B 1 63 ? -6.02 -16.5 -2.066 1 95.81 63 THR B C 1
ATOM 1684 O O . THR B 1 63 ? -6.996 -16.047 -2.666 1 95.81 63 THR B O 1
ATOM 1687 N N . ILE B 1 64 ? -5.008 -15.766 -1.757 1 96.19 64 ILE B N 1
ATOM 1688 C CA . ILE B 1 64 ? -4.844 -14.414 -2.279 1 96.19 64 ILE B CA 1
ATOM 1689 C C . ILE B 1 64 ? -4.832 -14.445 -3.805 1 96.19 64 ILE B C 1
ATOM 1691 O O . ILE B 1 64 ? -5.43 -13.586 -4.457 1 96.19 64 ILE B O 1
ATOM 1695 N N . ALA B 1 65 ? -4.219 -15.469 -4.344 1 94.94 65 ALA B N 1
ATOM 1696 C CA . ALA B 1 65 ? -4.156 -15.648 -5.793 1 94.94 65 ALA B CA 1
ATOM 1697 C C . ALA B 1 65 ? -5.555 -15.781 -6.391 1 94.94 65 ALA B C 1
ATOM 1699 O O . ALA B 1 65 ? -5.871 -15.133 -7.391 1 94.94 65 ALA B O 1
ATOM 1700 N N . GLU B 1 66 ? -6.375 -16.547 -5.781 1 95.25 66 GLU B N 1
ATOM 1701 C CA . GLU B 1 66 ? -7.746 -16.734 -6.246 1 95.25 66 GLU B CA 1
ATOM 1702 C C . GLU B 1 66 ? -8.539 -15.438 -6.172 1 95.25 66 GLU B C 1
ATOM 1704 O O . GLU B 1 66 ? -9.305 -15.117 -7.082 1 95.25 66 GLU B O 1
ATOM 1709 N N . LEU B 1 67 ? -8.305 -14.789 -5.109 1 96.12 67 LEU B N 1
ATOM 1710 C CA . LEU B 1 67 ? -9 -13.523 -4.906 1 96.12 67 LEU B CA 1
ATOM 1711 C C . LEU B 1 67 ? -8.672 -12.531 -6.023 1 96.12 67 LEU B C 1
ATOM 1713 O O . LEU B 1 67 ? -9.57 -11.922 -6.602 1 96.12 67 LEU B O 1
ATOM 1717 N N . PHE B 1 68 ? -7.449 -12.461 -6.383 1 95.19 68 PHE B N 1
ATOM 1718 C CA . PHE B 1 68 ? -7.023 -11.492 -7.391 1 95.19 68 PHE B CA 1
ATOM 1719 C C . PHE B 1 68 ? -7.359 -11.992 -8.789 1 95.19 68 PHE B C 1
ATOM 1721 O O . PHE B 1 68 ? -7.645 -11.188 -9.688 1 95.19 68 PHE B O 1
ATOM 1728 N N . LYS B 1 69 ? -7.301 -13.234 -8.93 1 93.25 69 LYS B N 1
ATOM 1729 C CA . LYS B 1 69 ? -7.676 -13.789 -10.227 1 93.25 69 LYS B CA 1
ATOM 1730 C C . LYS B 1 69 ? -9.188 -13.719 -10.438 1 93.25 69 LYS B C 1
ATOM 1732 O O . LYS B 1 69 ? -9.656 -13.719 -11.57 1 93.25 69 LYS B O 1
ATOM 1737 N N . GLY B 1 70 ? -9.859 -13.75 -9.375 1 94.25 70 GLY B N 1
ATOM 1738 C CA . GLY B 1 70 ? -11.312 -13.727 -9.438 1 94.25 70 GLY B CA 1
ATOM 1739 C C . GLY B 1 70 ? -11.914 -15.062 -9.828 1 94.25 70 GLY B C 1
ATOM 1740 O O . GLY B 1 70 ? -13.008 -15.117 -10.391 1 94.25 70 GLY B O 1
ATOM 1741 N N . GLU B 1 71 ? -11.195 -16.109 -9.695 1 93.69 71 GLU B N 1
ATOM 1742 C CA . GLU B 1 71 ? -11.672 -17.453 -9.992 1 93.69 71 GLU B CA 1
ATOM 1743 C C . GLU B 1 71 ? -10.953 -18.5 -9.148 1 93.69 71 GLU B C 1
ATOM 1745 O O . GLU B 1 71 ? -9.82 -18.281 -8.727 1 93.69 71 GLU B O 1
ATOM 1750 N N . ARG B 1 72 ? -11.641 -19.562 -8.938 1 91.88 72 ARG B N 1
ATOM 1751 C CA . ARG B 1 72 ? -11.031 -20.672 -8.211 1 91.88 72 ARG B CA 1
ATOM 1752 C C . ARG B 1 72 ? -9.953 -21.344 -9.039 1 91.88 72 ARG B C 1
ATOM 1754 O O . ARG B 1 72 ? -10.109 -21.516 -10.25 1 91.88 72 ARG B O 1
ATOM 1761 N N . LEU B 1 73 ? -8.875 -21.531 -8.383 1 87.69 73 LEU B N 1
ATOM 1762 C CA . LEU B 1 73 ? -7.789 -22.203 -9.078 1 87.69 73 LEU B CA 1
ATOM 1763 C C . LEU B 1 73 ? -7.809 -23.703 -8.781 1 87.69 73 LEU B C 1
ATOM 1765 O O . LEU B 1 73 ? -8.016 -24.109 -7.637 1 87.69 73 LEU B O 1
ATOM 1769 N N . GLU B 1 74 ? -7.883 -24.547 -9.891 1 77.31 74 GLU B N 1
ATOM 1770 C CA . GLU B 1 74 ? -7.941 -26 -9.773 1 77.31 74 GLU B CA 1
ATOM 1771 C C . GLU B 1 74 ? -6.641 -26.562 -9.203 1 77.31 74 GLU B C 1
ATOM 1773 O O . GLU B 1 74 ? -6.66 -27.5 -8.398 1 77.31 74 GLU B O 1
ATOM 1778 N N . ASN B 1 75 ? -5.555 -26.016 -9.711 1 71.5 75 ASN B N 1
ATOM 1779 C CA . ASN B 1 75 ? -4.262 -26.5 -9.258 1 71.5 75 ASN B CA 1
ATOM 1780 C C . ASN B 1 75 ? -3.805 -25.781 -7.988 1 71.5 75 ASN B C 1
ATOM 1782 O O . ASN B 1 75 ? -4.137 -24.609 -7.777 1 71.5 75 ASN B O 1
ATOM 1786 N N . ARG B 1 76 ? -3.35 -26.656 -7.078 1 68.56 76 ARG B N 1
ATOM 1787 C CA . ARG B 1 76 ? -2.832 -26.109 -5.828 1 68.56 76 ARG B CA 1
ATOM 1788 C C . ARG B 1 76 ? -1.846 -24.969 -6.094 1 68.56 76 ARG B C 1
ATOM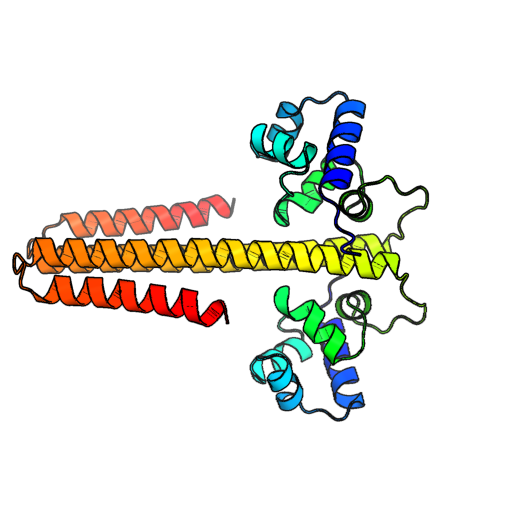 1790 O O . ARG B 1 76 ? -0.933 -25.109 -6.906 1 68.56 76 ARG B O 1
ATOM 1797 N N . VAL B 1 77 ? -2.318 -23.906 -5.746 1 68.31 77 VAL B N 1
ATOM 1798 C CA . VAL B 1 77 ? -1.371 -22.797 -5.812 1 68.31 77 VAL B CA 1
ATOM 1799 C C . VAL B 1 77 ? -0.079 -23.188 -5.094 1 68.31 77 VAL B C 1
ATOM 1801 O O . VAL B 1 77 ? -0.114 -23.75 -3.996 1 68.31 77 VAL B O 1
ATOM 1804 N N . ASP B 1 78 ? 0.928 -23.062 -5.805 1 82.25 78 ASP B N 1
ATOM 1805 C CA . ASP B 1 78 ? 2.234 -23.281 -5.195 1 82.25 78 ASP B CA 1
ATOM 1806 C C . ASP B 1 78 ? 2.383 -22.484 -3.898 1 82.25 78 ASP B C 1
ATOM 1808 O O . ASP B 1 78 ? 2.121 -21.281 -3.871 1 82.25 78 ASP B O 1
ATOM 1812 N N . HIS B 1 79 ? 2.598 -23.25 -2.869 1 86.31 79 HIS B N 1
ATOM 1813 C CA . HIS B 1 79 ? 2.748 -22.656 -1.543 1 86.31 79 HIS B CA 1
ATOM 1814 C C . HIS B 1 79 ? 3.766 -21.531 -1.557 1 86.31 79 HIS B C 1
ATOM 1816 O O . HIS B 1 79 ? 3.598 -20.531 -0.856 1 86.31 79 HIS B O 1
ATOM 1822 N N . GLU B 1 80 ? 4.695 -21.719 -2.338 1 86.12 80 GLU B N 1
ATOM 1823 C CA . GLU B 1 80 ? 5.734 -20.703 -2.428 1 86.12 80 GLU B CA 1
ATOM 1824 C C . GLU B 1 80 ? 5.191 -19.406 -3.025 1 86.12 80 GLU B C 1
ATOM 1826 O O . GLU B 1 80 ? 5.465 -18.312 -2.516 1 86.12 80 GLU B O 1
ATOM 1831 N N . TYR B 1 81 ? 4.371 -19.562 -3.979 1 87.31 81 TYR B N 1
ATOM 1832 C CA . TYR B 1 81 ? 3.816 -18.391 -4.656 1 87.31 81 TYR B CA 1
ATOM 1833 C C . TYR B 1 81 ? 2.814 -17.672 -3.766 1 87.31 81 TYR B C 1
ATOM 1835 O O . TYR B 1 81 ? 2.789 -16.438 -3.723 1 87.31 81 TYR B O 1
ATOM 1843 N N . GLU B 1 82 ? 2.094 -18.453 -3.047 1 92.81 82 GLU B N 1
ATOM 1844 C CA . GLU B 1 82 ? 1.144 -17.859 -2.111 1 92.81 82 GLU B CA 1
ATOM 1845 C C . GLU B 1 82 ? 1.863 -17.094 -1 1 92.81 82 GLU B C 1
ATOM 1847 O O . GLU B 1 82 ? 1.402 -16.047 -0.564 1 92.81 82 GLU B O 1
ATOM 1852 N N . SER B 1 83 ? 2.932 -17.656 -0.608 1 93.19 83 SER B N 1
ATOM 1853 C CA . SER B 1 83 ? 3.729 -16.984 0.417 1 93.19 83 SER B 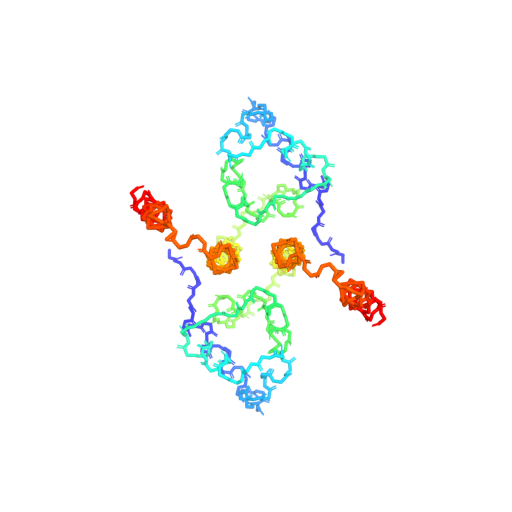CA 1
ATOM 1854 C C . SER B 1 83 ? 4.293 -15.664 -0.092 1 93.19 83 SER B C 1
ATOM 1856 O O . SER B 1 83 ? 4.328 -14.672 0.642 1 93.19 83 SER B O 1
ATOM 1858 N N . LEU B 1 84 ? 4.688 -15.648 -1.345 1 92.56 84 LEU B N 1
ATOM 1859 C CA . LEU B 1 84 ? 5.199 -14.422 -1.95 1 92.56 84 LEU B CA 1
ATOM 1860 C C . LEU B 1 84 ? 4.105 -13.359 -2.045 1 92.56 84 LEU B C 1
ATOM 1862 O O . LEU B 1 84 ? 4.348 -12.188 -1.756 1 92.56 84 LEU B O 1
ATOM 1866 N N . LEU B 1 85 ? 2.969 -13.781 -2.434 1 94.44 85 LEU B N 1
ATOM 1867 C CA . LEU B 1 85 ? 1.846 -12.852 -2.512 1 94.44 85 LEU B CA 1
ATOM 1868 C C . LEU B 1 85 ? 1.521 -12.273 -1.138 1 94.44 85 LEU B C 1
ATOM 1870 O O . LEU B 1 85 ? 1.289 -11.07 -1.005 1 94.44 85 LEU B O 1
ATOM 1874 N N . SER B 1 86 ? 1.556 -13.109 -0.188 1 95.62 86 SER B N 1
ATOM 1875 C CA . SER B 1 86 ? 1.311 -12.664 1.18 1 95.62 86 SER B CA 1
ATOM 1876 C C . SER B 1 86 ? 2.371 -11.672 1.636 1 95.62 86 SER B C 1
ATOM 1878 O O . SER B 1 86 ? 2.061 -10.703 2.334 1 95.62 86 SER B O 1
ATOM 1880 N N . ASP B 1 87 ? 3.553 -11.867 1.237 1 94.38 87 ASP B N 1
ATOM 1881 C CA . ASP B 1 87 ? 4.637 -10.961 1.589 1 94.38 87 ASP B CA 1
ATOM 1882 C C . ASP B 1 87 ? 4.414 -9.578 0.984 1 94.38 87 ASP B C 1
ATOM 1884 O O . ASP B 1 87 ? 4.629 -8.562 1.648 1 94.38 87 ASP B O 1
ATOM 1888 N N . VAL B 1 88 ? 4.02 -9.578 -0.274 1 94.88 88 VAL B N 1
ATOM 1889 C CA . VAL B 1 88 ? 3.768 -8.297 -0.922 1 94.88 88 VAL B CA 1
ATOM 1890 C C . VAL B 1 88 ? 2.654 -7.555 -0.185 1 94.88 88 VAL B C 1
ATOM 1892 O O . VAL B 1 88 ? 2.766 -6.355 0.073 1 94.88 88 VAL B O 1
ATOM 1895 N N . VAL B 1 89 ? 1.662 -8.281 0.154 1 96.19 89 VAL B N 1
ATOM 1896 C CA . VAL B 1 89 ? 0.535 -7.695 0.874 1 96.19 89 VAL B CA 1
ATOM 1897 C C . VAL B 1 89 ? 1.009 -7.145 2.217 1 96.19 89 VAL B C 1
ATOM 1899 O O . VAL B 1 89 ? 0.67 -6.02 2.586 1 96.19 89 VAL B O 1
ATOM 1902 N N . LYS B 1 90 ? 1.794 -7.855 2.898 1 94.69 90 LYS B N 1
ATOM 1903 C CA . LYS B 1 90 ? 2.26 -7.465 4.227 1 94.69 90 LYS B CA 1
ATOM 1904 C C . LYS B 1 90 ? 3.166 -6.238 4.152 1 94.69 90 LYS B C 1
ATOM 1906 O O . LYS B 1 90 ? 3.066 -5.336 4.984 1 94.69 90 LYS B O 1
ATOM 1911 N N . VAL B 1 91 ? 4.02 -6.242 3.209 1 94.25 91 VAL B N 1
ATOM 1912 C CA . VAL B 1 91 ? 4.898 -5.094 3.02 1 94.25 91 VAL B CA 1
ATOM 1913 C C . VAL B 1 91 ? 4.066 -3.846 2.742 1 94.25 91 VAL B C 1
ATOM 1915 O O . VAL B 1 91 ? 4.332 -2.777 3.301 1 94.25 91 VAL B O 1
ATOM 1918 N N . SER B 1 92 ? 3.1 -4.016 1.908 1 95.06 92 SER B N 1
ATOM 1919 C CA . SER B 1 92 ? 2.219 -2.906 1.56 1 95.06 92 SER B CA 1
ATOM 1920 C C . SER B 1 92 ? 1.437 -2.418 2.773 1 95.06 92 SER B C 1
ATOM 1922 O O . SER B 1 92 ? 1.334 -1.212 3.01 1 95.06 92 SER B O 1
ATOM 1924 N N . THR B 1 93 ? 0.93 -3.328 3.543 1 95.31 93 THR B N 1
ATOM 1925 C CA . THR B 1 93 ? 0.142 -2.986 4.723 1 95.31 93 THR B CA 1
ATOM 1926 C C . THR B 1 93 ? 1.002 -2.266 5.758 1 95.31 93 THR B C 1
ATOM 1928 O O . THR B 1 93 ? 0.555 -1.301 6.379 1 95.31 93 THR B O 1
ATOM 1931 N N . ASN B 1 94 ? 2.17 -2.721 5.953 1 94.25 94 ASN B N 1
ATOM 1932 C CA . ASN B 1 94 ? 3.086 -2.102 6.906 1 94.25 94 ASN B CA 1
ATOM 1933 C C . ASN B 1 94 ? 3.438 -0.674 6.496 1 94.25 94 ASN B C 1
ATOM 1935 O O . ASN B 1 94 ? 3.523 0.216 7.344 1 94.25 94 ASN B O 1
ATOM 1939 N N . GLU B 1 95 ? 3.66 -0.552 5.227 1 94.69 95 GLU B N 1
ATOM 1940 C CA . GLU B 1 95 ? 3.969 0.782 4.723 1 94.69 95 GLU B CA 1
ATOM 1941 C C . GLU B 1 95 ? 2.816 1.749 4.98 1 94.69 95 GLU B C 1
ATOM 1943 O O . GLU B 1 95 ? 3.033 2.877 5.426 1 94.69 95 GLU B O 1
ATOM 1948 N N . ILE B 1 96 ? 1.667 1.325 4.672 1 94.25 96 ILE B N 1
ATOM 1949 C CA . ILE B 1 96 ? 0.482 2.158 4.855 1 94.25 96 ILE B CA 1
ATOM 1950 C C . ILE B 1 96 ? 0.316 2.504 6.332 1 94.25 96 ILE B C 1
ATOM 1952 O O . ILE B 1 96 ? 0.001 3.645 6.676 1 94.25 96 ILE B O 1
ATOM 1956 N N . SER B 1 97 ? 0.544 1.593 7.191 1 94.06 97 SER B N 1
ATOM 1957 C CA . SER B 1 97 ? 0.422 1.81 8.633 1 94.06 97 SER B CA 1
ATOM 1958 C C . SER B 1 97 ? 1.437 2.836 9.125 1 94.06 97 SER B C 1
ATOM 1960 O O . SER B 1 97 ? 1.107 3.701 9.938 1 94.06 97 SER B O 1
ATOM 1962 N N . LYS B 1 98 ? 2.637 2.744 8.648 1 93.56 98 LYS B N 1
ATOM 1963 C CA . LYS B 1 98 ? 3.684 3.691 9.023 1 93.56 98 LYS B CA 1
ATOM 1964 C C . LYS B 1 98 ? 3.326 5.109 8.586 1 93.56 98 LYS B C 1
ATOM 1966 O O . LYS B 1 98 ? 3.432 6.051 9.375 1 93.56 98 LYS B O 1
ATOM 1971 N N . LYS B 1 99 ? 2.9 5.211 7.352 1 93 99 LYS B N 1
ATOM 1972 C CA . LYS B 1 99 ? 2.525 6.516 6.816 1 93 99 LYS B CA 1
ATOM 1973 C C . LYS B 1 99 ? 1.344 7.105 7.582 1 93 99 LYS B C 1
ATOM 1975 O O . LYS B 1 99 ? 1.287 8.312 7.812 1 93 99 LYS B O 1
ATOM 1980 N N . LYS B 1 100 ? 0.443 6.238 7.949 1 92.56 100 LYS B N 1
ATOM 1981 C CA . LYS B 1 100 ? -0.701 6.676 8.742 1 92.56 100 LYS B CA 1
ATOM 1982 C C . LYS B 1 100 ? -0.252 7.234 10.094 1 92.56 100 LYS B C 1
ATOM 1984 O O . LYS B 1 100 ? -0.759 8.266 10.539 1 92.56 100 LYS B O 1
ATOM 1989 N N . LYS B 1 101 ? 0.711 6.652 10.742 1 92.62 101 LYS B N 1
ATOM 1990 C CA . LYS B 1 101 ? 1.254 7.121 12.016 1 92.62 101 LYS B CA 1
ATOM 1991 C C . LYS B 1 101 ? 1.917 8.484 11.859 1 92.62 101 LYS B C 1
ATOM 1993 O O . LYS B 1 101 ? 1.683 9.391 12.656 1 92.62 101 LYS B O 1
ATOM 1998 N N . ILE B 1 102 ? 2.631 8.562 10.766 1 91.94 102 ILE B N 1
ATOM 1999 C CA . ILE B 1 102 ? 3.322 9.82 10.484 1 91.94 102 ILE B CA 1
ATOM 2000 C C . ILE B 1 102 ? 2.303 10.93 10.258 1 91.94 102 ILE B C 1
ATOM 2002 O O . ILE B 1 102 ? 2.416 12.016 10.844 1 91.94 102 ILE B O 1
ATOM 2006 N N . THR B 1 103 ? 1.284 10.617 9.477 1 90.62 103 THR B N 1
ATOM 2007 C CA . THR B 1 103 ? 0.247 11.594 9.172 1 90.62 103 THR B CA 1
ATOM 2008 C C . THR B 1 103 ? -0.487 12.023 10.438 1 90.62 103 THR B C 1
ATOM 2010 O O . THR B 1 103 ? -0.749 13.211 10.641 1 90.62 103 THR B O 1
ATOM 2013 N N . ASN B 1 104 ? -0.755 11.047 11.297 1 89.12 104 ASN B N 1
ATOM 2014 C CA . ASN B 1 104 ? -1.427 11.352 12.562 1 89.12 104 ASN B CA 1
ATOM 2015 C C . ASN B 1 104 ? -0.581 12.266 13.438 1 89.12 104 ASN B C 1
ATOM 2017 O O . ASN B 1 104 ? -1.102 13.203 14.055 1 89.12 104 ASN B O 1
ATOM 2021 N N . TRP B 1 105 ? 0.704 12.062 13.43 1 88.06 105 TRP B N 1
ATOM 2022 C CA . TRP B 1 105 ? 1.616 12.883 14.211 1 88.06 105 TRP B CA 1
ATOM 2023 C C . TRP B 1 105 ? 1.695 14.297 13.648 1 88.06 105 TRP B C 1
ATOM 2025 O O . TRP B 1 105 ? 1.712 15.273 14.398 1 88.06 105 TRP B O 1
ATOM 2035 N N . ILE B 1 106 ? 1.647 14.359 12.367 1 85.94 106 ILE B N 1
ATOM 2036 C CA . ILE B 1 106 ? 1.686 15.656 11.703 1 85.94 106 ILE B CA 1
ATOM 2037 C C . ILE B 1 106 ? 0.419 16.438 12.039 1 85.94 106 ILE B C 1
ATOM 2039 O O . ILE B 1 106 ? 0.489 17.625 12.398 1 85.94 106 ILE B O 1
ATOM 2043 N N . ILE B 1 107 ? -0.661 15.789 12.023 1 83.62 107 ILE B N 1
ATOM 2044 C CA . ILE B 1 107 ? -1.932 16.438 12.336 1 83.62 107 ILE B CA 1
ATOM 2045 C C . ILE B 1 107 ? -1.937 16.891 13.789 1 83.62 107 ILE B C 1
ATOM 2047 O O . ILE B 1 107 ? -2.311 18.031 14.094 1 83.62 107 ILE B O 1
ATOM 2051 N N . ALA B 1 108 ? -1.437 16.016 14.688 1 83.19 108 ALA B N 1
ATOM 2052 C CA . ALA B 1 108 ? -1.392 16.359 16.109 1 83.19 108 ALA B CA 1
ATOM 2053 C C . ALA B 1 108 ? -0.525 17.594 16.344 1 83.19 108 ALA B C 1
ATOM 2055 O O . ALA B 1 108 ? -0.916 18.5 17.094 1 83.19 108 ALA B O 1
ATOM 2056 N N . THR B 1 109 ? 0.53 17.703 15.711 1 86.38 109 THR B N 1
ATOM 2057 C CA . THR B 1 109 ? 1.45 18.828 15.852 1 86.38 109 THR B CA 1
ATOM 2058 C C . THR B 1 109 ? 0.829 20.109 15.305 1 86.38 109 THR B C 1
ATOM 2060 O O . THR B 1 109 ? 0.946 21.172 15.922 1 86.38 109 THR B O 1
ATOM 2063 N N . THR B 1 110 ? 0.178 19.969 14.156 1 83.12 110 THR B N 1
ATOM 2064 C CA . THR B 1 110 ? -0.468 21.125 13.531 1 83.12 110 THR B CA 1
ATOM 2065 C C . THR B 1 110 ? -1.562 21.688 14.438 1 83.12 110 THR B C 1
ATOM 2067 O O . THR B 1 110 ? -1.657 22.891 14.633 1 83.12 110 THR B O 1
ATOM 2070 N N . VAL B 1 111 ? -2.348 20.859 15.047 1 81.56 111 VAL B N 1
ATOM 2071 C CA . VAL B 1 111 ? -3.41 21.266 15.969 1 81.56 111 VAL B CA 1
ATOM 2072 C C . VAL B 1 111 ? -2.805 21.953 17.188 1 81.56 111 VAL B C 1
ATOM 2074 O O . VAL B 1 111 ? -3.312 22.984 17.641 1 81.56 111 VAL B O 1
ATOM 2077 N N . ALA B 1 112 ? -1.695 21.375 17.688 1 82.19 112 ALA B N 1
ATOM 2078 C CA . ALA B 1 112 ? -1.01 21.969 18.844 1 82.19 112 ALA B CA 1
ATOM 2079 C C . ALA B 1 112 ? -0.506 23.375 18.531 1 82.19 112 ALA B C 1
ATOM 2081 O O . ALA B 1 112 ? -0.676 24.281 19.328 1 82.19 112 ALA B O 1
ATOM 2082 N N . VAL B 1 113 ? 0.013 23.594 17.375 1 82.38 113 VAL B N 1
ATOM 2083 C CA . VAL B 1 113 ? 0.536 24.891 16.938 1 82.38 113 VAL B CA 1
ATOM 2084 C C . VAL B 1 113 ? -0.612 25.875 16.781 1 82.38 113 VAL B C 1
ATOM 2086 O O . VAL B 1 113 ? -0.504 27.031 17.203 1 82.38 113 VAL B O 1
ATOM 2089 N N . LEU B 1 114 ? -1.701 25.391 16.172 1 77.69 114 LEU B N 1
ATOM 2090 C CA . LEU B 1 114 ? -2.881 26.234 16.016 1 77.69 114 LEU B CA 1
ATOM 2091 C C . LEU B 1 114 ? -3.422 26.688 17.359 1 77.69 114 LEU B C 1
ATOM 2093 O O . LEU B 1 114 ? -3.779 27.859 17.531 1 77.69 114 LEU B O 1
ATOM 2097 N N . TYR B 1 115 ? -3.447 25.75 18.219 1 77.81 115 TYR B N 1
ATOM 2098 C CA . TYR B 1 115 ? -3.9 26.062 19.562 1 77.81 115 TYR B CA 1
ATOM 2099 C C . TYR B 1 115 ? -2.98 27.094 20.219 1 77.81 115 TYR B C 1
ATOM 2101 O O . TYR B 1 115 ? -3.447 28.031 20.859 1 77.81 115 TYR B O 1
ATOM 2109 N N . LEU B 1 116 ? -1.617 27 20.078 1 79.88 116 LEU B N 1
ATOM 2110 C CA . LEU B 1 116 ? -0.625 27.922 20.625 1 79.88 116 LEU B CA 1
ATOM 2111 C C . LEU B 1 116 ? -0.78 29.297 20 1 79.88 116 LEU B C 1
ATOM 2113 O O . LEU B 1 116 ? -0.746 30.312 20.719 1 79.88 116 LEU B O 1
ATOM 2117 N N . LEU B 1 117 ? -1.012 29.359 18.734 1 75.75 117 LEU B N 1
ATOM 2118 C CA . LEU B 1 117 ? -1.173 30.625 18.031 1 75.75 117 LEU B CA 1
ATOM 2119 C C . LEU B 1 117 ? -2.441 31.344 18.469 1 75.75 117 LEU B C 1
ATOM 2121 O O . LEU B 1 117 ? -2.424 32.562 18.703 1 75.75 117 LEU B O 1
ATOM 2125 N N . ILE B 1 118 ? -3.506 30.625 18.578 1 72.5 118 ILE B N 1
ATOM 2126 C CA . ILE B 1 118 ? -4.77 31.188 19.047 1 72.5 118 ILE B CA 1
ATOM 2127 C C . ILE B 1 118 ? -4.609 31.719 20.469 1 72.5 118 ILE B C 1
ATOM 2129 O O . ILE B 1 118 ? -5.137 32.781 20.797 1 72.5 118 ILE B O 1
ATOM 2133 N N . SER B 1 119 ? -3.842 30.984 21.266 1 72.94 119 SER B N 1
ATOM 2134 C CA . SER B 1 119 ? -3.598 31.406 22.641 1 72.94 119 SER B CA 1
ATOM 2135 C C . SER B 1 119 ? -2.785 32.688 22.703 1 72.94 119 SER B C 1
ATOM 2137 O O . SER B 1 119 ? -3.059 33.562 23.516 1 72.94 119 SER B O 1
ATOM 2139 N N . ILE B 1 120 ? -1.82 32.875 21.859 1 72.62 120 ILE B N 1
ATOM 2140 C CA . ILE B 1 120 ? -0.956 34.031 21.797 1 72.62 120 ILE B CA 1
ATOM 2141 C C . ILE B 1 120 ? -1.757 35.25 21.312 1 72.62 120 ILE B C 1
ATOM 2143 O O . ILE B 1 120 ? -1.657 36.344 21.891 1 72.62 120 ILE B O 1
ATOM 2147 N N . ILE B 1 121 ? -2.502 35.062 20.328 1 69.56 121 ILE B N 1
ATOM 2148 C CA . ILE B 1 121 ? -3.262 36.156 19.719 1 69.56 121 ILE B CA 1
ATOM 2149 C C . ILE B 1 121 ? -4.352 36.625 20.672 1 69.56 121 ILE B C 1
ATOM 2151 O O . ILE B 1 121 ? -4.621 37.812 20.766 1 69.56 121 ILE B O 1
ATOM 2155 N N . SER B 1 122 ? -5.004 35.688 21.281 1 66.56 122 SER B N 1
ATOM 2156 C CA . SER B 1 122 ? -6.09 36.062 22.188 1 66.56 122 SER B CA 1
ATOM 2157 C C . SER B 1 122 ? -5.547 36.656 23.484 1 66.56 122 SER B C 1
ATOM 2159 O O . SER B 1 122 ? -6.309 37.156 24.312 1 66.56 122 SER B O 1
ATOM 2161 N N . GLN B 1 123 ? -4.246 37.125 23.625 1 60.31 123 GLN B N 1
ATOM 2162 C CA . GLN B 1 123 ? -3.598 37.688 24.812 1 60.31 123 GLN B CA 1
ATOM 2163 C C . GLN B 1 123 ? -4.234 37.125 26.078 1 60.31 123 GLN B C 1
ATOM 2165 O O . GLN B 1 123 ? -4.172 37.781 27.141 1 60.31 123 GLN B O 1
ATOM 2170 N N . LYS B 1 124 ? -5.191 36.312 26.078 1 53.84 124 LYS B N 1
ATOM 2171 C CA . LYS B 1 124 ? -5.766 35.719 27.281 1 53.84 124 LYS B CA 1
ATOM 2172 C C . LYS B 1 124 ? -4.957 34.5 27.719 1 53.84 124 LYS B C 1
ATOM 2174 O O . LYS B 1 124 ? -5.246 33.375 27.312 1 53.84 124 LYS B O 1
ATOM 2179 N N . TRP B 1 125 ? -3.66 34.531 27.828 1 50.47 125 TRP B N 1
ATOM 2180 C CA . TRP B 1 125 ? -2.797 33.531 28.422 1 50.47 125 TRP B CA 1
ATOM 2181 C C . TRP B 1 125 ? -3.453 32.875 29.656 1 50.47 125 TRP B C 1
ATOM 2183 O O . TRP B 1 125 ? -3.303 33.375 30.766 1 50.47 125 TRP B O 1
ATOM 2193 N N . GLU B 1 126 ? -4.766 32.844 29.75 1 47.5 126 GLU B N 1
ATOM 2194 C CA . GLU B 1 126 ? -5.332 32.344 31 1 47.5 126 GLU B CA 1
ATOM 2195 C C . GLU B 1 126 ? -4.957 30.875 31.203 1 47.5 126 GLU B C 1
ATOM 2197 O O . GLU B 1 126 ? -4.543 30.188 30.266 1 47.5 126 GLU B O 1
ATOM 2202 N N . ILE B 1 127 ? -5.059 30.141 32.406 1 52.75 127 ILE B N 1
ATOM 2203 C CA . ILE B 1 127 ? -4.867 28.844 33.062 1 52.75 127 ILE B CA 1
ATOM 2204 C C . ILE B 1 127 ? -5.438 27.75 32.156 1 52.75 127 ILE B C 1
ATOM 2206 O O . ILE B 1 127 ? -5.039 26.578 32.25 1 52.75 127 ILE B O 1
ATOM 2210 N N . THR B 1 128 ? -6.242 27.984 31.328 1 52 128 THR B N 1
ATOM 2211 C CA . THR B 1 128 ? -6.984 27 30.531 1 52 128 THR B CA 1
ATOM 2212 C C . THR B 1 128 ? -6.055 26.281 29.562 1 52 128 THR B C 1
ATOM 2214 O O . THR B 1 128 ? -6.277 25.125 29.234 1 52 128 THR B O 1
ATOM 2217 N N . TRP B 1 129 ? -5.004 26.891 29.172 1 54.19 129 TRP B N 1
ATOM 2218 C CA . TRP B 1 129 ? -4.09 26.25 28.234 1 54.19 129 TRP B CA 1
ATOM 2219 C C . TRP B 1 129 ? -3.33 25.109 28.906 1 54.19 129 TRP B C 1
ATOM 2221 O O . TRP B 1 129 ? -3.078 24.062 28.281 1 54.19 129 TRP B O 1
ATOM 2231 N N . VAL B 1 130 ? -2.936 25.359 30.109 1 55.19 130 VAL B N 1
ATOM 2232 C CA . VAL B 1 130 ? -2.279 24.297 30.875 1 55.19 130 VAL B CA 1
ATOM 2233 C C . VAL B 1 130 ? -3.172 23.062 30.922 1 55.19 130 VAL B C 1
ATOM 2235 O O . VAL B 1 130 ? -2.695 21.938 30.75 1 55.19 130 VAL B O 1
ATOM 2238 N N . VAL B 1 131 ? -4.441 23.312 31.047 1 57.41 131 VAL B N 1
ATOM 2239 C CA . VAL B 1 131 ? -5.387 22.203 31.172 1 57.41 131 VAL B CA 1
ATOM 2240 C C . VAL B 1 131 ? -5.477 21.453 29.844 1 57.41 131 VAL B C 1
ATOM 2242 O O . VAL B 1 131 ? -5.5 20.219 29.828 1 57.41 131 VAL B O 1
ATOM 2245 N N . TRP B 1 132 ? -5.406 22.156 28.828 1 55.78 132 TRP B N 1
ATOM 2246 C CA . TRP B 1 132 ? -5.531 21.531 27.516 1 55.78 132 TRP B CA 1
ATOM 2247 C C . TRP B 1 132 ? -4.281 20.719 27.172 1 55.78 132 TRP B C 1
ATOM 2249 O O . TRP B 1 132 ? -4.375 19.609 26.641 1 55.78 132 TRP B O 1
ATOM 2259 N N . ILE B 1 133 ? -3.133 21.172 27.438 1 60.31 133 ILE B N 1
ATOM 2260 C CA . ILE B 1 133 ? -1.877 20.469 27.234 1 60.31 133 ILE B CA 1
ATOM 2261 C C . ILE B 1 133 ? -1.874 19.188 28.062 1 60.31 133 ILE B C 1
ATOM 2263 O O . ILE B 1 133 ? -1.508 18.109 27.562 1 60.31 133 ILE B O 1
ATOM 2267 N N . VAL B 1 134 ? -2.326 19.328 29.312 1 63.97 134 VAL B N 1
ATOM 2268 C CA . VAL B 1 134 ? -2.4 18.172 30.188 1 63.97 134 VAL B CA 1
ATOM 2269 C C . VAL B 1 134 ? -3.371 17.141 29.609 1 63.97 134 VAL B C 1
ATOM 2271 O O . VAL B 1 134 ? -3.094 15.945 29.625 1 63.97 134 VAL B O 1
ATOM 2274 N N . TYR B 1 135 ? -4.414 17.703 28.969 1 59.59 135 TYR B N 1
ATOM 2275 C CA . TYR B 1 135 ? -5.418 16.828 28.375 1 59.59 135 TYR B CA 1
ATOM 2276 C C . TYR B 1 135 ? -4.867 16.109 27.141 1 59.59 135 TYR B C 1
ATOM 2278 O O . TYR B 1 135 ? -5.059 14.906 26.984 1 59.59 135 TYR B O 1
ATOM 2286 N N . CYS B 1 136 ? -4.207 16.766 26.312 1 60.84 136 CYS B N 1
ATOM 2287 C CA . CYS B 1 136 ? -3.615 16.172 25.109 1 60.84 136 CYS B CA 1
ATOM 2288 C C . CYS B 1 136 ? -2.562 15.133 25.484 1 60.84 136 CYS B C 1
ATOM 2290 O O . CYS B 1 136 ? -2.523 14.047 24.906 1 60.84 136 CYS B O 1
ATOM 2292 N N . PHE B 1 137 ? -1.696 15.445 26.359 1 64.38 137 PHE B N 1
ATOM 2293 C CA . PHE B 1 137 ? -0.708 14.492 26.844 1 64.38 137 PHE B CA 1
ATOM 2294 C C . PHE B 1 137 ? -1.389 13.273 27.453 1 64.38 137 PHE B C 1
ATOM 2296 O O . PHE B 1 137 ? -0.941 12.141 27.25 1 64.38 137 PHE B O 1
ATOM 2303 N N . TYR B 1 138 ? -2.461 13.477 28.172 1 60.66 138 TYR B N 1
ATOM 2304 C CA . TYR B 1 138 ? -3.229 12.375 28.75 1 60.66 138 TYR B CA 1
ATOM 2305 C C . TYR B 1 138 ? -3.795 11.477 27.656 1 60.66 138 TYR B C 1
ATOM 2307 O O . TYR B 1 138 ? -3.732 10.25 27.75 1 60.66 138 TYR B O 1
ATOM 2315 N N . ARG B 1 139 ? -4.242 12.016 26.562 1 60.5 139 ARG B N 1
ATOM 2316 C CA . ARG B 1 139 ? -4.852 11.273 25.469 1 60.5 139 ARG B CA 1
ATOM 2317 C C . ARG B 1 139 ? -3.807 10.469 24.703 1 60.5 139 ARG B C 1
ATOM 2319 O O . ARG B 1 139 ? -4.039 9.305 24.359 1 60.5 139 ARG B O 1
ATOM 2326 N N . ILE B 1 140 ? -2.793 11.023 24.344 1 58.59 140 ILE B N 1
ATOM 2327 C CA . ILE B 1 140 ? -1.682 10.336 23.703 1 58.59 140 ILE B CA 1
ATOM 2328 C C . ILE B 1 140 ? -1.17 9.219 24.594 1 58.59 140 ILE B C 1
ATOM 2330 O O . ILE B 1 140 ? -0.926 8.102 24.125 1 58.59 140 ILE B O 1
ATOM 2334 N N . PHE B 1 141 ? -1.023 9.609 25.859 1 57.25 141 PHE B N 1
ATOM 2335 C CA . PHE B 1 141 ? -0.565 8.641 26.859 1 57.25 141 PHE B CA 1
ATOM 2336 C C . PHE B 1 141 ? -1.515 7.453 26.938 1 57.25 141 PHE B C 1
ATOM 2338 O O . PHE B 1 141 ? -1.075 6.301 26.969 1 57.25 141 PHE B O 1
ATOM 2345 N N . THR B 1 142 ? -2.736 7.676 26.812 1 56.97 142 THR B N 1
ATOM 2346 C CA . THR B 1 142 ? -3.717 6.598 26.922 1 56.97 142 THR B CA 1
ATOM 2347 C C . THR B 1 142 ? -3.752 5.773 25.625 1 56.97 142 THR B C 1
ATOM 2349 O O . THR B 1 142 ? -3.955 4.559 25.672 1 56.97 142 THR B O 1
ATOM 2352 N N . GLU B 1 143 ? -3.648 6.441 24.562 1 56.41 143 GLU B N 1
ATOM 2353 C CA . GLU B 1 143 ? -3.627 5.715 23.297 1 56.41 143 GLU B CA 1
ATOM 2354 C C . GLU B 1 143 ? -2.418 4.789 23.203 1 56.41 143 GLU B C 1
ATOM 2356 O O . GLU B 1 143 ? -2.52 3.668 22.703 1 56.41 143 GLU B O 1
ATOM 2361 N N . TYR B 1 144 ? -1.346 5.258 23.562 1 54.28 144 TYR B N 1
ATOM 2362 C CA . TYR B 1 144 ? -0.119 4.469 23.562 1 54.28 144 TYR B CA 1
ATOM 2363 C C . TYR B 1 144 ? -0.203 3.332 24.562 1 54.28 144 TYR B C 1
ATOM 2365 O O . TYR B 1 144 ? 0.263 2.223 24.297 1 54.28 144 TYR B O 1
ATOM 2373 N N . ILE B 1 145 ? -0.744 3.607 25.688 1 55.38 145 ILE B N 1
ATOM 2374 C CA . ILE B 1 145 ? -0.848 2.574 26.719 1 55.38 145 ILE B CA 1
ATOM 2375 C C . ILE B 1 145 ? -1.865 1.521 26.281 1 55.38 145 ILE B C 1
ATOM 2377 O O . ILE B 1 145 ? -1.639 0.321 26.469 1 55.38 145 ILE B O 1
ATOM 2381 N N . TYR B 1 146 ? -2.969 1.942 25.844 1 52.59 146 TYR B N 1
ATOM 2382 C CA . TYR B 1 146 ? -4.004 0.957 25.562 1 52.59 146 TYR B CA 1
ATOM 2383 C C . TYR B 1 146 ? -3.65 0.137 24.328 1 52.59 146 TYR B C 1
ATOM 2385 O O . TYR B 1 146 ? -4.031 -1.031 24.219 1 52.59 146 TYR B O 1
ATOM 2393 N N . LYS B 1 147 ? -3.004 0.67 23.406 1 50.84 147 LYS B N 1
ATOM 2394 C CA . LYS B 1 147 ? -2.633 -0.168 22.281 1 50.84 147 LYS B CA 1
ATOM 2395 C C . LYS B 1 147 ? -1.619 -1.232 22.688 1 50.84 147 LYS B C 1
ATOM 2397 O O . LYS B 1 147 ? -1.493 -2.264 22.031 1 50.84 147 LYS B O 1
ATOM 2402 N N . LYS B 1 148 ? -0.875 -1.016 23.672 1 50.56 148 LYS B N 1
ATOM 2403 C CA . LYS B 1 148 ? 0.124 -1.995 24.078 1 50.56 148 LYS B CA 1
ATOM 2404 C C . LYS B 1 148 ? -0.514 -3.119 24.891 1 50.56 148 LYS B C 1
ATOM 2406 O O . LYS B 1 148 ? 0.09 -4.18 25.078 1 50.56 148 LYS B O 1
ATOM 2411 N N . TYR B 1 149 ? -1.623 -3.059 25.328 1 42.09 149 TYR B N 1
ATOM 2412 C CA . TYR B 1 149 ? -2.215 -4.23 25.969 1 42.09 149 TYR B CA 1
ATOM 2413 C C . TYR B 1 149 ? -3.307 -4.832 25.094 1 42.09 149 TYR B C 1
ATOM 2415 O O . TYR B 1 149 ? -4.07 -4.105 24.453 1 42.09 149 TYR B O 1
#

pLDDT: mean 84.59, std 16.58, range [40.28, 98.5]

Organism: NCBI:txid537013